Protein AF-Q9HRS0-F1 (afdb_monomer)

Organism: Halobacterium salinarum (strain ATCC 700922 / JCM 11081 / NRC-1) (NCBI:txid64091)

pLDDT: mean 72.28, std 24.95, range [32.25, 98.5]

InterPro domains:
  IPR000923 Blue (type 1) copper domain [PF00127] (98-182)
  IPR002387 Plastocyanin [PR00157] (97-116)
  IPR002387 Plastocyanin [PR00157] (162-181)
  IPR006311 Twin-arginine translocation pathway, signal sequence [PS51318] (1-82)
  IPR008972 Cupredoxin [G3DSA:2.60.40.420] (93-206)
  IPR008972 Cupredoxin [SSF49503] (93-209)
  IPR028871 Blue (type 1) copper protein, binding site [PS00196] (162-176)

Sequence (230 aa):
MGGSSVPPMISVLERRTCGRALSVAASRGRVANGQTKVFSSRDSLAARMNSETDVGVSRRSVLRGGVAAAAGAAATGTAAAAEGEGGDGGGEKVVKVGPNGSNVFKPAEMYVKPGTKVRFVWESGGHNVHATEVPGDADWGVSTDIAGPPKEYTHTFDGPTGEYNYVCTPHASLGMKGTIIVTDSPPENKGYQTIVPDSAKTMAVGAMGSMTSVLGLAYFFMKYGGDYGE

Solvent-accessible surface area (backbone atoms only — not comparable to full-atom values): 15317 Å² total; per-residue (Å²): 138,88,81,87,83,88,86,82,92,78,90,79,88,79,85,79,90,75,89,81,90,87,78,91,81,86,86,85,86,81,92,80,90,78,91,88,88,82,90,86,88,85,82,86,88,87,89,86,84,90,84,86,89,82,90,76,90,60,96,75,79,82,79,81,82,90,79,79,91,75,89,72,81,79,82,81,77,78,74,81,73,83,80,64,86,54,76,84,70,100,51,78,40,71,32,34,34,17,56,94,69,38,75,40,41,44,64,34,66,48,69,35,43,65,61,35,36,42,33,38,37,33,62,22,66,78,42,34,54,28,48,77,46,63,37,90,85,43,93,59,83,48,67,54,70,74,37,31,62,94,43,70,51,75,48,66,47,61,50,66,66,38,56,39,31,30,28,18,76,92,37,45,92,76,60,15,44,35,37,41,34,30,30,94,75,51,77,84,54,68,48,85,66,63,87,63,51,75,65,54,56,54,50,50,55,49,52,53,50,50,53,51,48,53,52,51,50,54,48,46,44,71,73,71,59,73,85,91,75,133

Foldseek 3Di:
DDDDDDDDDDDDDDDDDDDDDDDDDDDDDDDDDDDDDDDDDDYDDDDDDDDDDDDPDDDPVPPDDDDDDDPDDPPPPPPPDPDDPLDPDQAEAEWECCAPNDLAIVVQEEEDEAFHKYKYAFPAFQWWKAWDDDPDPFPDRDTDDGGHPPDMDMDTRNDDFAKTKIAGVVCVVVVHIGIYGHDNDTPNPPPPPVVQDPVNVVVVVVVVVVVVVVVVVVCCCVPPVPDDDD

Nearest PDB structures (foldseek):
  5ysg-assembly3_C  TM=6.966E-01  e=1.663E-09  Achromobacter cycloclastes
  5ysg-assembly4_D  TM=6.864E-01  e=2.734E-09  Achromobacter cycloclastes
  8k9p-assembly1_A  TM=6.826E-01  e=1.074E-08  Alcaligenes faecalis
  5ztd-assembly2_B  TM=6.630E-01  e=7.869E-09  Achromobacter cycloclastes
  3tu6-assembly1_A  TM=6.088E-01  e=7.854E-08  Sinorhizobium meliloti

Mean predicted aligned error: 20.69 Å

Radius of gyration: 36.96 Å; Cα contacts (8 Å, |Δi|>4): 265; chains: 1; bounding box: 87×103×79 Å

Structure (mmCIF, N/CA/C/O backbone):
data_AF-Q9HRS0-F1
#
_entry.id   AF-Q9HRS0-F1
#
loop_
_atom_site.group_PDB
_atom_site.id
_atom_site.type_symbol
_atom_site.label_atom_id
_atom_site.label_alt_id
_atom_site.label_comp_id
_atom_site.label_asym_id
_atom_site.label_entity_id
_atom_site.label_seq_id
_atom_site.pdbx_PDB_ins_code
_atom_site.Cartn_x
_atom_site.Cartn_y
_atom_site.Cartn_z
_atom_site.occupancy
_atom_site.B_iso_or_equiv
_atom_site.auth_seq_id
_atom_site.auth_comp_id
_atom_site.auth_asym_id
_atom_site.auth_atom_id
_atom_site.pdbx_PDB_model_num
ATOM 1 N N . MET A 1 1 ? -25.440 49.167 21.917 1.00 47.88 1 MET A N 1
ATOM 2 C CA . MET A 1 1 ? -25.291 49.565 23.333 1.00 47.88 1 MET A CA 1
ATOM 3 C C . MET A 1 1 ? -25.498 48.343 24.218 1.00 47.88 1 MET A C 1
ATOM 5 O O . MET A 1 1 ? -26.444 47.615 23.961 1.00 47.88 1 MET A O 1
ATOM 9 N N . GLY A 1 2 ? -24.630 48.155 25.221 1.00 48.16 2 GLY A N 1
ATOM 10 C CA . GLY A 1 2 ? -24.681 47.088 26.236 1.00 48.16 2 GLY A CA 1
ATOM 11 C C . GLY A 1 2 ? -23.655 45.976 25.971 1.00 48.16 2 GLY A C 1
ATOM 12 O O . GLY A 1 2 ? -23.880 45.162 25.093 1.00 48.16 2 GLY A O 1
ATOM 13 N N . GLY A 1 3 ? -22.486 45.874 26.605 1.00 42.38 3 GLY A N 1
ATOM 14 C CA . GLY A 1 3 ? -21.917 46.596 27.741 1.00 42.38 3 GLY A CA 1
ATOM 15 C C . GLY A 1 3 ? -21.691 45.655 28.930 1.00 42.38 3 GLY A C 1
ATOM 16 O O . GLY A 1 3 ? -22.631 45.442 29.681 1.00 42.38 3 GLY A O 1
ATOM 17 N N . SER A 1 4 ? -20.430 45.220 29.109 1.00 44.97 4 SER A N 1
ATOM 18 C CA . SER A 1 4 ? -19.807 44.683 30.344 1.00 44.97 4 SER A CA 1
ATOM 19 C C . SER A 1 4 ? -20.320 43.323 30.865 1.00 44.97 4 SER A C 1
ATOM 21 O O . SER A 1 4 ? -21.480 42.993 30.718 1.00 44.97 4 SER A O 1
ATOM 23 N N . SER A 1 5 ? -19.545 42.440 31.502 1.00 52.81 5 SER A N 1
ATOM 24 C CA . SER A 1 5 ? -18.329 42.587 32.307 1.00 52.81 5 SER A CA 1
ATOM 25 C C . SER A 1 5 ? -17.686 41.200 32.503 1.00 52.81 5 SER A C 1
ATOM 27 O O . SER A 1 5 ? -18.395 40.218 32.720 1.00 52.81 5 SER A O 1
ATOM 29 N N . VAL A 1 6 ? -16.355 41.137 32.469 1.00 57.94 6 VAL A N 1
ATOM 30 C CA . VAL A 1 6 ? -15.522 39.995 32.889 1.00 57.94 6 VAL A CA 1
ATOM 31 C C . VAL A 1 6 ? -15.144 40.167 34.369 1.00 57.94 6 VAL A C 1
ATOM 33 O O . VAL A 1 6 ? -14.809 41.285 34.761 1.00 57.94 6 VAL A O 1
ATOM 36 N N . PRO A 1 7 ? -15.096 39.089 35.174 1.00 68.62 7 PRO A N 1
ATOM 37 C CA . PRO A 1 7 ? -14.268 39.060 36.384 1.00 68.62 7 PRO A CA 1
ATOM 38 C C . PRO A 1 7 ? -13.193 37.938 36.385 1.00 68.62 7 PRO A C 1
ATOM 40 O O . PRO A 1 7 ? -13.200 37.079 35.504 1.00 68.62 7 PRO A O 1
ATOM 43 N N . PRO A 1 8 ? -12.214 37.989 37.319 1.00 59.53 8 PRO A N 1
ATO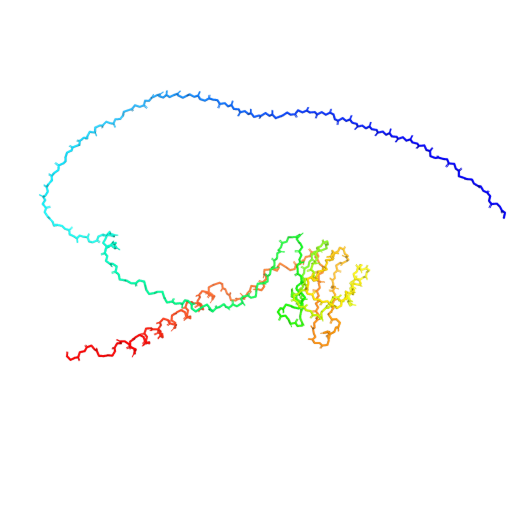M 44 C CA . PRO A 1 8 ? -10.800 37.760 37.011 1.00 59.53 8 PRO A CA 1
ATOM 45 C C . PRO A 1 8 ? -10.191 36.423 37.476 1.00 59.53 8 PRO A C 1
ATOM 47 O O . PRO A 1 8 ? -10.752 35.664 38.260 1.00 59.53 8 PRO A O 1
ATOM 50 N N . MET A 1 9 ? -8.959 36.233 36.996 1.00 48.88 9 MET A N 1
ATOM 51 C CA . MET A 1 9 ? -7.915 35.284 37.395 1.00 48.88 9 MET A CA 1
ATOM 52 C C . MET A 1 9 ? -7.741 35.137 38.917 1.00 48.88 9 MET A C 1
ATOM 54 O O . MET A 1 9 ? -7.512 36.129 39.610 1.00 48.88 9 MET A O 1
ATOM 58 N N . ILE A 1 10 ? -7.693 33.892 39.405 1.00 52.62 10 ILE A N 1
ATOM 59 C CA . ILE A 1 10 ? -7.054 33.525 40.677 1.00 52.62 10 ILE A CA 1
ATOM 60 C C . ILE A 1 10 ? -6.049 32.398 40.416 1.00 52.62 10 ILE A C 1
ATOM 62 O O . ILE A 1 10 ? -6.402 31.289 40.021 1.00 52.62 10 ILE A O 1
ATOM 66 N N . SER A 1 11 ? -4.780 32.730 40.650 1.00 47.62 11 SER A N 1
ATOM 67 C CA . SER A 1 11 ? -3.657 31.812 40.821 1.00 47.62 11 SER A CA 1
ATOM 68 C C . SER A 1 11 ? -3.891 30.859 41.988 1.00 47.62 11 SER A C 1
ATOM 70 O O . SER A 1 11 ? -4.077 31.318 43.111 1.00 47.62 11 SER A O 1
ATOM 72 N N . VAL A 1 12 ? -3.689 29.561 41.765 1.00 53.94 12 VAL A N 1
ATOM 73 C CA . VAL A 1 12 ? -3.097 28.677 42.778 1.00 53.94 12 VAL A CA 1
ATOM 74 C C . VAL A 1 12 ? -2.015 27.848 42.087 1.00 53.94 12 VAL A C 1
ATOM 76 O O . VAL A 1 12 ? -2.281 26.850 41.424 1.00 53.94 12 VAL A O 1
ATOM 79 N N . LEU A 1 13 ? -0.768 28.311 42.220 1.00 49.56 13 LEU A N 1
ATOM 80 C CA . LEU A 1 13 ? 0.395 27.438 42.140 1.00 49.56 13 LEU A CA 1
ATOM 81 C C . LEU A 1 13 ? 0.320 26.489 43.336 1.00 49.56 13 LEU A C 1
ATOM 83 O O . LEU A 1 13 ? 0.467 26.950 44.465 1.00 49.56 13 LEU A O 1
ATOM 87 N N . GLU A 1 14 ? 0.229 25.185 43.102 1.00 49.62 14 GLU A N 1
ATOM 88 C CA . GLU A 1 14 ? 0.646 24.217 44.112 1.00 49.62 14 GLU A CA 1
ATOM 89 C C . GLU A 1 14 ? 1.814 23.393 43.573 1.00 49.62 14 GLU A C 1
ATOM 91 O O . GLU A 1 14 ? 1.673 22.387 42.879 1.00 49.62 14 GLU A O 1
ATOM 96 N N . ARG A 1 15 ? 3.018 23.879 43.893 1.00 51.59 15 ARG A N 1
ATOM 97 C CA . ARG A 1 15 ? 4.237 23.076 43.874 1.00 51.59 15 ARG A CA 1
ATOM 98 C C . ARG A 1 15 ? 4.099 22.029 44.971 1.00 51.59 15 ARG A C 1
ATOM 100 O O . ARG A 1 15 ? 4.069 22.377 46.147 1.00 51.59 15 ARG A O 1
ATOM 107 N N . ARG A 1 16 ? 4.119 20.751 44.605 1.00 57.38 16 ARG A N 1
ATOM 108 C CA . ARG A 1 16 ? 4.515 19.678 45.523 1.00 57.38 16 ARG A CA 1
ATOM 109 C C . ARG A 1 16 ? 5.745 18.985 44.967 1.00 57.38 16 ARG A C 1
ATOM 111 O O . ARG A 1 16 ? 5.683 17.973 44.284 1.00 57.38 16 ARG A O 1
ATOM 118 N N . THR A 1 17 ? 6.886 19.586 45.279 1.00 53.81 17 THR A N 1
ATOM 119 C CA . THR A 1 17 ? 8.170 18.900 45.367 1.00 53.81 17 THR A CA 1
ATOM 120 C C . THR A 1 17 ? 8.136 17.943 46.557 1.00 53.81 17 THR A C 1
ATOM 122 O O . THR A 1 17 ? 8.049 18.376 47.703 1.00 53.81 17 THR A O 1
ATOM 125 N N . CYS A 1 18 ? 8.240 16.649 46.284 1.00 47.28 18 CYS A N 1
ATOM 126 C CA . CYS A 1 18 ? 8.669 15.618 47.224 1.00 47.28 18 CYS A CA 1
ATOM 127 C C . CYS A 1 18 ? 9.462 14.628 46.347 1.00 47.28 18 CYS A C 1
ATOM 129 O O . CYS A 1 18 ? 8.891 14.023 45.455 1.00 47.28 18 CYS A O 1
ATOM 131 N N . GLY A 1 19 ? 10.787 14.517 46.377 1.00 43.00 19 GLY A N 1
ATOM 132 C CA . GLY A 1 19 ? 11.691 14.700 47.496 1.00 43.00 19 GLY A CA 1
ATOM 133 C C . GLY A 1 19 ? 11.826 13.400 48.281 1.00 43.00 19 GLY A C 1
ATOM 134 O O . GLY A 1 19 ? 11.480 13.389 49.454 1.00 43.00 19 GLY A O 1
ATOM 135 N N . ARG A 1 20 ? 12.335 12.316 47.669 1.00 50.75 20 ARG A N 1
ATOM 136 C CA . ARG A 1 20 ? 13.071 11.296 48.431 1.00 50.75 20 ARG A CA 1
ATOM 137 C C . ARG A 1 20 ? 14.001 10.436 47.574 1.00 50.75 20 ARG A C 1
ATOM 139 O O . ARG A 1 20 ? 13.572 9.647 46.742 1.00 50.75 20 ARG A O 1
ATOM 146 N N . ALA A 1 21 ? 15.286 10.625 47.841 1.00 41.41 21 ALA A N 1
ATOM 147 C CA . ALA A 1 21 ? 16.394 9.748 47.504 1.00 41.41 21 ALA A CA 1
ATOM 148 C C . ALA A 1 21 ? 16.387 8.460 48.349 1.00 41.41 21 ALA A C 1
ATOM 150 O O . ALA A 1 21 ? 15.908 8.502 49.481 1.00 41.41 21 ALA A O 1
ATOM 151 N N . LEU A 1 22 ? 16.967 7.381 47.801 1.00 44.78 22 LEU A N 1
ATOM 152 C CA . LEU A 1 22 ? 17.689 6.244 48.426 1.00 44.78 22 LEU A CA 1
ATOM 153 C C . LEU A 1 22 ? 17.526 5.024 47.501 1.00 44.78 22 LEU A C 1
ATOM 155 O O . LEU A 1 22 ? 16.426 4.763 47.042 1.00 44.78 22 LEU A O 1
ATOM 159 N N . SER A 1 23 ? 18.492 4.158 47.231 1.00 40.41 23 SER A N 1
ATOM 160 C CA . SER A 1 23 ? 19.941 4.153 47.390 1.00 40.41 23 SER A CA 1
ATOM 161 C C . SER A 1 23 ? 20.439 2.972 46.557 1.00 40.41 23 SER A C 1
ATOM 163 O O . SER A 1 23 ? 19.834 1.902 46.549 1.00 40.41 23 SER A O 1
ATOM 165 N N . VAL A 1 24 ? 21.562 3.174 45.879 1.00 42.66 24 VAL A N 1
ATOM 166 C CA . VAL A 1 24 ? 22.375 2.129 45.258 1.00 42.66 24 VAL A CA 1
ATOM 167 C C . VAL A 1 24 ? 22.952 1.239 46.361 1.00 42.66 24 VAL A C 1
ATOM 169 O O . VAL A 1 24 ? 23.597 1.742 47.278 1.00 42.66 24 VAL A O 1
ATOM 172 N N . ALA A 1 25 ? 22.766 -0.077 46.260 1.00 43.75 25 ALA A N 1
ATOM 173 C CA . ALA A 1 25 ? 23.483 -1.057 47.072 1.00 43.75 25 ALA A CA 1
ATOM 174 C C . ALA A 1 25 ? 24.191 -2.054 46.149 1.00 43.75 25 ALA A C 1
ATOM 176 O O . ALA A 1 25 ? 23.657 -3.094 45.772 1.00 43.75 25 ALA A O 1
ATOM 177 N N . ALA A 1 26 ? 25.418 -1.701 45.771 1.00 43.28 26 ALA A N 1
ATOM 178 C CA . ALA A 1 26 ? 26.385 -2.626 45.207 1.00 43.28 26 ALA A CA 1
ATOM 179 C C . ALA A 1 26 ? 26.973 -3.468 46.350 1.00 43.28 26 ALA A C 1
ATOM 181 O O . ALA A 1 26 ? 27.714 -2.956 47.188 1.00 43.28 26 ALA A O 1
ATOM 182 N N . SER A 1 27 ? 26.654 -4.761 46.387 1.00 41.34 27 SER A N 1
ATOM 183 C CA . SER A 1 27 ? 27.303 -5.712 47.291 1.00 41.34 27 SER A CA 1
ATOM 184 C C . SER A 1 27 ? 28.547 -6.287 46.614 1.00 41.34 27 SER A C 1
ATOM 186 O O . SER A 1 27 ? 28.460 -7.090 45.687 1.00 41.34 27 SER A O 1
ATOM 188 N N . ARG A 1 28 ? 29.723 -5.842 47.068 1.00 48.97 28 ARG A N 1
ATOM 189 C CA . ARG A 1 28 ? 31.006 -6.524 46.864 1.00 48.97 28 ARG A CA 1
ATOM 190 C C . ARG A 1 28 ? 31.297 -7.354 48.115 1.00 48.97 28 ARG A C 1
ATOM 192 O O . ARG A 1 28 ? 31.502 -6.784 49.182 1.00 48.97 28 ARG A O 1
ATOM 199 N N . GLY A 1 29 ? 31.366 -8.675 47.964 1.00 36.53 29 GLY A N 1
ATOM 200 C CA . GLY A 1 29 ? 31.858 -9.619 48.971 1.00 36.53 29 GLY A CA 1
ATOM 201 C C . GLY A 1 29 ? 33.099 -10.349 48.452 1.00 36.53 29 GLY A C 1
ATOM 202 O O . GLY A 1 29 ? 33.142 -10.770 47.302 1.00 36.53 29 GLY A O 1
ATOM 203 N N . ARG A 1 30 ? 34.128 -10.424 49.292 1.00 38.22 30 ARG A N 1
ATOM 204 C CA . ARG A 1 30 ? 35.541 -10.709 49.005 1.00 38.22 30 ARG A CA 1
ATOM 205 C C . ARG A 1 30 ? 35.943 -12.096 49.556 1.00 38.22 30 ARG A C 1
ATOM 207 O O . ARG A 1 30 ? 35.618 -12.380 50.695 1.00 38.22 30 ARG A O 1
ATOM 214 N N . VAL A 1 31 ? 36.689 -12.863 48.743 1.00 37.44 31 VAL A N 1
ATOM 215 C CA . VAL A 1 31 ? 37.872 -13.740 49.008 1.00 37.44 31 VAL A CA 1
ATOM 216 C C . VAL A 1 31 ? 37.927 -14.652 50.256 1.00 37.44 31 VAL A C 1
ATOM 218 O O . VAL A 1 31 ? 37.900 -14.149 51.370 1.00 37.44 31 VAL A O 1
ATOM 221 N N . ALA A 1 32 ? 38.218 -15.952 50.030 1.00 38.91 32 ALA A N 1
ATOM 222 C CA . ALA A 1 32 ? 39.324 -16.782 50.595 1.00 38.91 32 ALA A CA 1
ATOM 223 C C . ALA A 1 32 ? 38.922 -18.283 50.639 1.00 38.91 32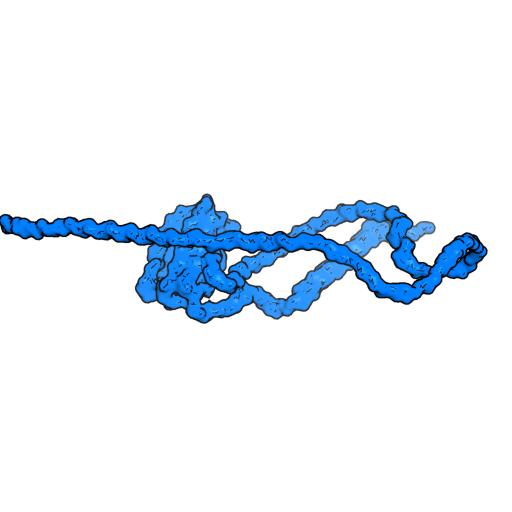 ALA A C 1
ATOM 225 O O . ALA A 1 32 ? 37.855 -18.603 51.141 1.00 38.91 32 ALA A O 1
ATOM 226 N N . ASN A 1 33 ? 39.634 -19.181 49.932 1.00 35.06 33 ASN A N 1
ATOM 227 C CA . ASN A 1 33 ? 40.666 -20.119 50.450 1.00 35.06 33 ASN A CA 1
ATOM 228 C C . ASN A 1 33 ? 40.078 -21.186 51.409 1.00 35.06 33 ASN A C 1
ATOM 230 O O . ASN A 1 33 ? 39.468 -20.817 52.396 1.00 35.06 33 ASN A O 1
ATOM 234 N N . GLY A 1 34 ? 40.194 -22.508 51.275 1.00 32.31 34 GLY A N 1
ATOM 235 C CA . GLY A 1 34 ? 41.033 -23.427 50.507 1.00 32.31 34 GLY A CA 1
ATOM 236 C C . GLY A 1 34 ? 41.237 -24.688 51.378 1.00 32.31 34 GLY A C 1
ATOM 237 O O . GLY A 1 34 ? 41.361 -24.547 52.590 1.00 32.31 34 GLY A O 1
ATOM 238 N N . GLN A 1 35 ? 41.316 -25.878 50.751 1.00 40.00 35 GLN A N 1
ATOM 239 C CA . GLN A 1 35 ? 41.826 -27.167 51.292 1.00 40.00 35 GLN A CA 1
ATOM 240 C C . GLN A 1 35 ? 40.930 -27.936 52.304 1.00 40.00 35 GLN A C 1
ATOM 242 O O . GLN A 1 35 ? 40.294 -27.334 53.147 1.00 40.00 35 GLN A O 1
ATOM 247 N N . THR A 1 36 ? 40.827 -29.277 52.369 1.00 37.91 36 THR A N 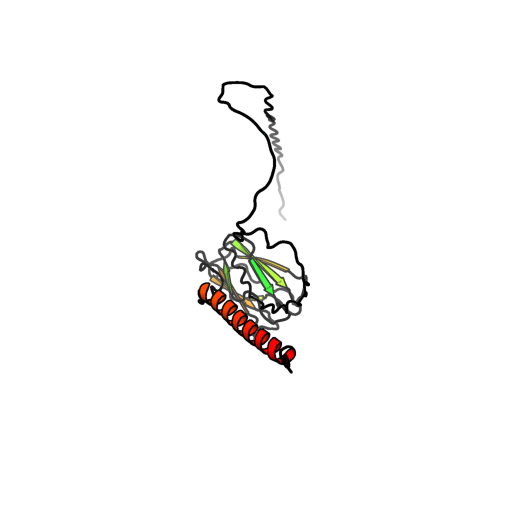1
ATOM 248 C CA . THR A 1 36 ? 41.453 -30.454 51.714 1.00 37.91 36 THR A CA 1
ATOM 249 C C . THR A 1 36 ? 40.700 -31.734 52.138 1.00 37.91 36 THR A C 1
ATOM 251 O O . THR A 1 36 ? 40.190 -31.784 53.254 1.00 37.91 36 THR A O 1
ATOM 254 N N . LYS A 1 37 ? 40.707 -32.781 51.292 1.00 37.09 37 LYS A N 1
ATOM 255 C CA . LYS A 1 37 ? 41.005 -34.213 51.585 1.00 37.09 37 LYS A CA 1
ATOM 256 C C . LYS A 1 37 ? 40.522 -35.091 50.409 1.00 37.09 37 LYS A C 1
ATOM 258 O O . LYS A 1 37 ? 39.460 -34.809 49.882 1.00 37.09 37 LYS A O 1
ATOM 263 N N . VAL A 1 38 ? 41.146 -36.186 49.962 1.00 35.38 38 VAL A N 1
ATOM 264 C CA . VAL A 1 38 ? 42.463 -36.837 50.143 1.00 35.38 38 VAL A CA 1
ATOM 265 C C . VAL A 1 38 ? 42.463 -38.054 49.175 1.00 35.38 38 VAL A C 1
ATOM 267 O O . VAL A 1 38 ? 41.455 -38.742 49.086 1.00 35.38 38 VAL A O 1
ATOM 270 N N . PHE A 1 39 ? 43.589 -38.270 48.477 1.00 35.78 39 PHE A N 1
ATOM 271 C CA . PHE A 1 39 ? 44.226 -39.527 48.009 1.00 35.78 39 PHE A CA 1
ATOM 272 C C . PHE A 1 39 ? 43.466 -40.631 47.243 1.00 35.78 39 PHE A C 1
ATOM 274 O O . PHE A 1 39 ? 42.583 -41.287 47.779 1.00 35.78 39 PHE A O 1
ATOM 281 N N . SER A 1 40 ? 44.029 -41.017 46.087 1.00 36.56 40 SER A N 1
ATOM 282 C CA . SER A 1 40 ? 44.891 -42.218 45.917 1.00 36.56 40 SER A CA 1
ATOM 283 C C . SER A 1 40 ? 45.333 -42.288 44.435 1.00 36.56 40 SER A C 1
ATOM 285 O O . SER A 1 40 ? 44.471 -42.356 43.571 1.00 36.56 40 SER A O 1
ATOM 287 N N . SER A 1 41 ? 46.568 -41.974 44.021 1.00 44.12 41 SER A N 1
ATOM 288 C CA . SER A 1 41 ? 47.897 -42.592 44.223 1.00 44.12 41 SER A CA 1
ATOM 289 C C . SER A 1 41 ? 48.295 -43.585 43.109 1.00 44.12 41 SER A C 1
ATOM 291 O O . SER A 1 41 ? 47.537 -44.504 42.806 1.00 44.12 41 SER A O 1
ATOM 293 N N . ARG A 1 42 ? 49.546 -43.396 42.634 1.00 54.25 42 ARG A N 1
ATOM 294 C CA . ARG A 1 42 ? 50.461 -44.247 41.826 1.00 54.25 42 ARG A CA 1
ATOM 295 C C . ARG A 1 42 ? 50.496 -43.975 40.313 1.00 54.25 42 ARG A C 1
ATOM 297 O O . ARG A 1 42 ? 49.543 -44.278 39.612 1.00 54.25 42 ARG A O 1
ATOM 304 N N . ASP A 1 43 ? 51.462 -43.195 39.808 1.00 40.72 43 ASP A N 1
ATOM 305 C CA . ASP A 1 43 ? 52.921 -43.437 39.581 1.00 40.72 43 ASP A CA 1
ATOM 306 C C . ASP A 1 43 ? 53.182 -43.937 38.139 1.00 40.72 43 ASP A C 1
ATOM 308 O O . ASP A 1 43 ? 52.690 -44.990 37.757 1.00 40.72 43 ASP A O 1
ATOM 312 N N . SER A 1 44 ? 53.729 -43.102 37.240 1.00 43.75 44 SER A N 1
ATOM 313 C CA . SER A 1 44 ? 55.173 -42.919 36.928 1.00 43.75 44 SER A CA 1
ATOM 314 C C . SER A 1 44 ? 55.689 -43.974 35.923 1.00 43.75 44 SER A C 1
ATOM 316 O O . SER A 1 44 ? 55.766 -45.142 36.260 1.00 43.75 44 SER A O 1
ATOM 318 N N . LEU A 1 45 ? 55.874 -43.673 34.628 1.00 40.12 45 LEU A N 1
ATOM 319 C CA . LEU A 1 45 ? 57.021 -43.010 33.959 1.00 40.12 45 LEU A CA 1
ATOM 320 C C . LEU A 1 45 ? 57.961 -44.031 33.254 1.00 40.12 45 LEU A C 1
ATOM 322 O O . LEU A 1 45 ? 58.267 -45.071 33.816 1.00 40.12 45 LEU A O 1
ATOM 326 N N . ALA A 1 46 ? 58.473 -43.632 32.076 1.00 33.75 46 ALA A N 1
ATOM 327 C CA . ALA A 1 46 ? 59.531 -44.225 31.223 1.00 33.75 46 ALA A CA 1
ATOM 328 C C . ALA A 1 46 ? 59.060 -45.293 30.200 1.00 33.75 46 ALA A C 1
ATOM 330 O O . ALA A 1 46 ? 58.542 -46.328 30.580 1.00 33.75 46 ALA A O 1
ATOM 331 N N . ALA A 1 47 ? 59.035 -45.083 28.876 1.00 34.56 47 ALA A N 1
ATOM 332 C CA . ALA A 1 47 ? 60.008 -44.618 27.870 1.00 34.56 47 ALA A CA 1
ATOM 333 C C . ALA A 1 47 ? 60.775 -45.760 27.151 1.00 34.56 47 ALA A C 1
ATOM 335 O O . ALA A 1 47 ? 61.539 -46.483 27.774 1.00 34.56 47 ALA A O 1
ATOM 336 N N . ARG A 1 48 ? 60.675 -45.727 25.804 1.00 38.25 48 ARG A N 1
ATOM 337 C CA . ARG A 1 48 ? 61.618 -46.177 24.743 1.00 38.25 48 ARG A CA 1
ATOM 338 C C . ARG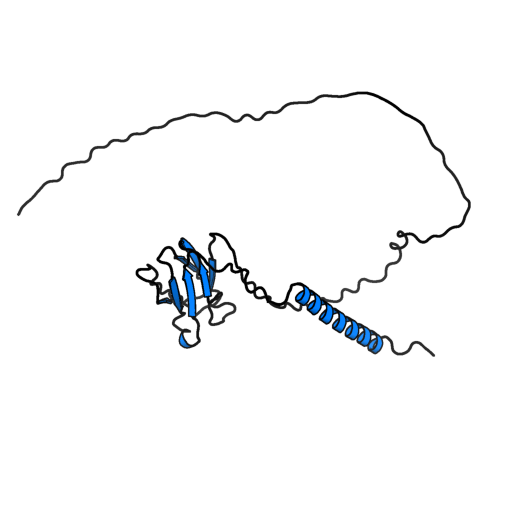 A 1 48 ? 61.428 -47.552 24.049 1.00 38.25 48 ARG A C 1
ATOM 340 O O . ARG A 1 48 ? 61.669 -48.596 24.627 1.00 38.25 48 ARG A O 1
ATOM 347 N N . MET A 1 49 ? 61.198 -47.428 22.729 1.00 32.25 49 MET A N 1
ATOM 348 C CA . MET A 1 49 ? 61.751 -48.162 21.564 1.00 32.25 49 MET A CA 1
ATOM 349 C C . MET A 1 49 ? 61.203 -49.535 21.089 1.00 32.25 49 MET A C 1
ATOM 351 O O . MET A 1 49 ? 61.443 -50.565 21.698 1.00 32.25 49 MET A O 1
ATOM 355 N N . ASN A 1 50 ? 60.626 -49.472 19.875 1.00 45.12 50 ASN A N 1
ATOM 356 C CA . ASN A 1 50 ? 60.682 -50.364 18.696 1.00 45.12 50 ASN A CA 1
ATOM 357 C C . ASN A 1 50 ? 60.269 -51.851 18.765 1.00 45.12 50 ASN A C 1
ATOM 359 O O . ASN A 1 50 ? 61.041 -52.691 19.211 1.00 45.12 50 ASN A O 1
ATOM 363 N N . SER A 1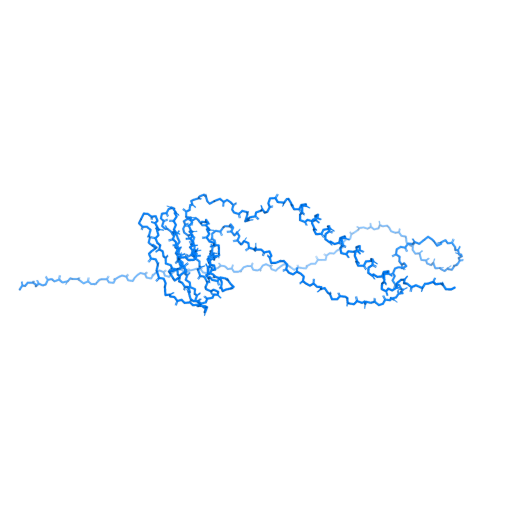 51 ? 59.161 -52.182 18.086 1.00 35.28 51 SER A N 1
ATOM 364 C CA . SER A 1 51 ? 59.078 -53.250 17.065 1.00 35.28 51 SER A CA 1
ATOM 365 C C . SER A 1 51 ? 57.769 -53.101 16.263 1.00 35.28 51 SER A C 1
ATOM 367 O O . SER A 1 51 ? 56.791 -52.559 16.770 1.00 35.28 51 SER A O 1
ATOM 369 N N . GLU A 1 52 ? 57.803 -53.467 14.986 1.00 49.84 52 GLU A N 1
ATOM 370 C CA . GLU A 1 52 ? 56.947 -52.998 13.893 1.00 49.84 52 GLU A CA 1
ATOM 371 C C . GLU A 1 52 ? 55.600 -53.738 13.706 1.00 49.84 52 GLU A C 1
ATOM 373 O O . GLU A 1 52 ? 55.381 -54.835 14.207 1.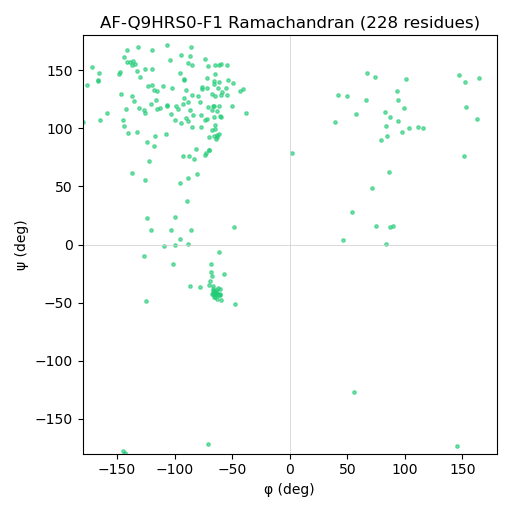00 49.84 52 GLU A O 1
ATOM 378 N N . THR A 1 53 ? 54.766 -53.135 12.842 1.00 48.38 53 THR A N 1
ATOM 379 C CA . THR A 1 53 ? 53.664 -53.700 12.025 1.00 48.38 53 THR A CA 1
ATOM 380 C C . THR A 1 53 ? 52.267 -53.883 12.641 1.00 48.38 53 THR A C 1
ATOM 382 O O . THR A 1 53 ? 51.933 -54.940 13.152 1.00 48.3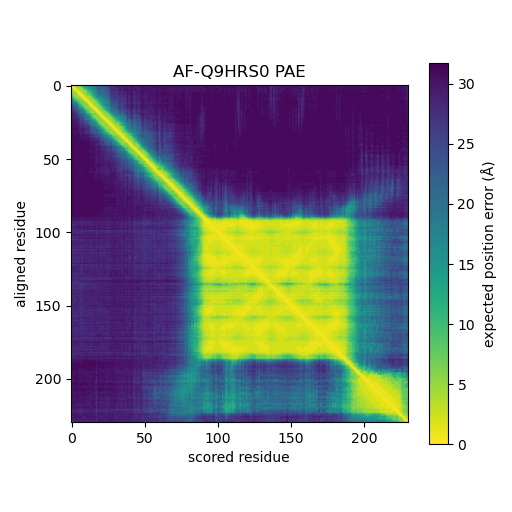8 53 THR A O 1
ATOM 385 N N . ASP A 1 54 ? 51.407 -52.868 12.461 1.00 42.56 54 ASP A N 1
ATOM 386 C CA . ASP A 1 54 ? 50.032 -53.029 11.937 1.00 42.56 54 ASP A CA 1
ATOM 387 C C . ASP A 1 54 ? 49.473 -51.650 11.514 1.00 42.56 54 ASP A C 1
ATOM 389 O O . ASP A 1 54 ? 49.207 -50.779 12.344 1.00 42.56 54 ASP A O 1
ATOM 393 N N . VAL A 1 55 ? 49.359 -51.395 10.205 1.00 49.28 55 VAL A N 1
ATOM 394 C CA . VAL A 1 55 ? 48.775 -50.157 9.650 1.00 49.28 55 VAL A CA 1
ATOM 395 C C . VAL A 1 55 ? 47.281 -50.352 9.391 1.00 49.28 55 VAL A C 1
ATOM 397 O O . VAL A 1 55 ? 46.827 -50.458 8.255 1.00 49.28 55 VAL A O 1
ATOM 400 N N . GLY A 1 56 ? 46.500 -50.330 10.470 1.00 38.66 56 GLY A N 1
ATOM 401 C CA . GLY A 1 56 ? 45.075 -50.013 10.422 1.00 38.66 56 GLY A CA 1
ATOM 402 C C . GLY A 1 56 ? 44.881 -48.517 10.150 1.00 38.66 56 GLY A C 1
ATOM 403 O O . GLY A 1 56 ? 45.154 -47.670 11.003 1.00 38.66 56 GLY A O 1
ATOM 404 N N . VAL A 1 57 ? 44.434 -48.163 8.943 1.00 49.41 57 VAL A N 1
ATOM 405 C CA . VAL A 1 57 ? 44.228 -46.767 8.521 1.00 49.41 57 VAL A CA 1
ATOM 406 C C . VAL A 1 57 ? 43.110 -46.121 9.348 1.00 49.41 57 VAL A C 1
ATOM 408 O O . VAL A 1 57 ? 41.923 -46.332 9.111 1.00 49.41 57 VAL A O 1
ATOM 411 N N . SER A 1 58 ? 43.501 -45.293 10.319 1.00 45.19 58 SER A N 1
ATOM 412 C CA . SER A 1 58 ? 42.617 -44.365 11.026 1.00 45.19 58 SER A CA 1
ATOM 413 C C . SER A 1 58 ? 42.812 -42.923 10.538 1.00 45.19 58 SER A C 1
ATOM 415 O O . SER A 1 58 ? 43.846 -42.551 9.984 1.00 45.19 58 SER A O 1
ATOM 417 N N . ARG A 1 59 ? 41.773 -42.120 10.792 1.00 51.62 59 ARG A N 1
ATOM 418 C CA . ARG A 1 59 ? 41.348 -40.776 10.336 1.00 51.62 59 ARG A CA 1
ATOM 419 C C . ARG A 1 59 ? 42.375 -39.622 10.355 1.00 51.62 59 ARG A C 1
ATOM 421 O O . ARG A 1 59 ? 41.988 -38.463 10.263 1.00 51.62 59 ARG A O 1
ATOM 428 N N . ARG A 1 60 ? 43.675 -39.889 10.477 1.00 51.38 60 ARG A N 1
ATOM 429 C CA . ARG A 1 60 ? 44.747 -38.881 10.558 1.00 51.38 60 ARG A CA 1
ATOM 430 C C . ARG A 1 60 ? 45.635 -38.806 9.305 1.00 51.38 60 ARG A C 1
ATOM 432 O O . ARG A 1 60 ? 46.483 -37.926 9.225 1.00 51.38 60 ARG A O 1
ATOM 439 N N . SER A 1 61 ? 45.394 -39.644 8.295 1.00 40.22 61 SER A N 1
ATOM 440 C CA . SER A 1 61 ? 46.081 -39.584 6.987 1.00 40.22 61 SER A CA 1
ATOM 441 C C . SER A 1 61 ? 45.436 -38.599 5.985 1.00 40.22 61 SER A C 1
ATOM 443 O O . SER A 1 61 ? 45.757 -38.598 4.807 1.00 40.22 61 SER A O 1
ATOM 445 N N . VAL A 1 62 ? 44.527 -37.724 6.437 1.00 53.59 62 VAL A N 1
ATOM 446 C CA . VAL A 1 62 ? 43.776 -36.786 5.567 1.00 53.59 62 VAL A CA 1
ATOM 447 C C . VAL A 1 62 ? 44.430 -35.390 5.479 1.00 53.59 62 VAL A C 1
ATOM 449 O O . VAL A 1 62 ? 43.883 -34.488 4.861 1.00 53.59 62 VAL A O 1
ATOM 452 N N . LEU A 1 63 ? 45.613 -35.164 6.070 1.00 53.88 63 LEU A N 1
ATOM 453 C CA . LEU A 1 63 ? 46.182 -33.805 6.193 1.00 53.88 63 LEU A CA 1
ATOM 454 C C . LEU A 1 63 ? 47.589 -33.574 5.617 1.00 53.88 63 LEU A C 1
ATOM 456 O O . LEU A 1 63 ? 48.235 -32.601 6.002 1.00 53.88 63 LEU A O 1
ATOM 460 N N . ARG A 1 64 ? 48.084 -34.378 4.666 1.00 51.50 64 ARG A N 1
ATOM 461 C CA . ARG A 1 64 ? 49.307 -34.016 3.916 1.00 51.50 64 ARG A CA 1
ATOM 462 C C . ARG A 1 64 ? 49.244 -34.461 2.456 1.00 51.50 64 ARG A C 1
ATOM 464 O O . ARG A 1 64 ? 49.496 -35.619 2.161 1.00 51.50 64 ARG A O 1
ATOM 471 N N . GLY A 1 65 ? 48.960 -33.520 1.558 1.00 38.03 65 GLY A N 1
ATOM 472 C CA . GLY A 1 65 ? 49.082 -33.714 0.111 1.00 38.03 65 GLY A CA 1
ATOM 473 C C . GLY A 1 65 ? 48.093 -32.850 -0.658 1.00 38.03 65 GLY A C 1
ATOM 474 O O . GLY A 1 65 ? 47.051 -33.335 -1.077 1.00 38.03 65 GLY A O 1
ATOM 475 N N . GLY A 1 66 ? 48.380 -31.552 -0.766 1.00 45.88 66 GLY A N 1
ATOM 476 C CA . GLY A 1 66 ? 47.527 -30.606 -1.478 1.00 45.88 66 GLY A CA 1
ATOM 477 C C . GLY A 1 66 ? 47.575 -30.784 -2.994 1.00 45.88 66 GLY A C 1
ATOM 478 O O . GLY A 1 66 ? 48.645 -31.007 -3.548 1.00 45.88 66 GLY A O 1
ATOM 479 N N . VAL A 1 67 ? 46.426 -30.583 -3.644 1.00 44.28 67 VAL A N 1
ATOM 480 C CA . VAL A 1 67 ? 46.319 -30.115 -5.031 1.00 44.28 67 VAL A CA 1
ATOM 481 C C . VAL A 1 67 ? 45.126 -29.157 -5.118 1.00 44.28 67 VAL A C 1
ATOM 483 O O . VAL A 1 67 ? 43.991 -29.525 -4.840 1.00 44.28 67 VAL A O 1
ATOM 486 N N . ALA A 1 68 ? 45.469 -27.913 -5.453 1.00 41.34 68 ALA A N 1
ATOM 487 C CA . ALA A 1 68 ? 44.703 -26.860 -6.115 1.00 41.34 68 ALA A CA 1
ATOM 488 C C . ALA A 1 68 ? 43.215 -26.663 -5.762 1.00 41.34 68 ALA A C 1
ATOM 490 O O . ALA A 1 68 ? 42.315 -27.311 -6.289 1.00 41.34 68 ALA A O 1
ATOM 491 N N . ALA A 1 69 ? 42.969 -25.595 -5.000 1.00 47.88 69 ALA A N 1
ATOM 492 C CA . ALA A 1 69 ? 41.736 -24.831 -5.091 1.00 47.88 69 ALA A CA 1
ATOM 493 C C . ALA A 1 69 ? 41.583 -24.265 -6.515 1.00 47.88 69 ALA A C 1
ATOM 495 O O . ALA A 1 69 ? 42.308 -23.350 -6.904 1.00 47.88 69 ALA A O 1
ATOM 496 N N . ALA A 1 70 ? 40.625 -24.785 -7.280 1.00 38.47 70 ALA A N 1
ATOM 497 C CA . ALA A 1 70 ? 40.050 -24.067 -8.407 1.00 38.47 70 ALA A CA 1
ATOM 498 C C . ALA A 1 70 ? 38.785 -23.364 -7.906 1.00 38.47 70 ALA A C 1
ATOM 500 O O . ALA A 1 70 ? 37.758 -23.994 -7.655 1.00 38.47 70 ALA A O 1
ATOM 501 N N . ALA A 1 71 ? 38.888 -22.050 -7.719 1.00 47.16 71 ALA A N 1
ATOM 502 C CA . ALA A 1 71 ? 37.745 -21.172 -7.541 1.00 47.16 71 ALA A CA 1
ATOM 503 C C . ALA A 1 71 ? 36.903 -21.200 -8.829 1.00 47.16 71 ALA A C 1
ATOM 505 O O . ALA A 1 71 ? 37.195 -20.498 -9.793 1.00 47.16 71 ALA A O 1
ATOM 506 N N . GLY A 1 72 ? 35.883 -22.056 -8.863 1.00 35.16 72 GLY A N 1
ATOM 507 C CA . GLY A 1 72 ? 34.829 -22.012 -9.870 1.00 35.16 72 GLY A CA 1
ATOM 508 C C . GLY A 1 72 ? 33.785 -20.996 -9.433 1.00 35.16 72 GLY A C 1
ATOM 509 O O . GLY A 1 72 ? 33.120 -21.200 -8.420 1.00 35.16 72 GLY A O 1
ATOM 510 N N . ALA A 1 73 ? 33.686 -19.886 -10.162 1.00 39.94 73 ALA A N 1
ATOM 511 C CA . ALA A 1 73 ? 32.730 -18.818 -9.912 1.00 39.94 73 ALA A CA 1
ATOM 512 C C . ALA A 1 73 ? 31.306 -19.377 -9.765 1.00 39.94 73 ALA A C 1
ATOM 514 O O . ALA A 1 73 ? 30.758 -19.983 -10.686 1.00 39.94 73 ALA A O 1
ATOM 515 N N . ALA A 1 74 ? 30.716 -19.161 -8.591 1.00 37.03 74 ALA A N 1
ATOM 516 C CA . ALA A 1 74 ? 29.308 -19.401 -8.346 1.00 37.03 74 ALA A CA 1
ATOM 517 C C . ALA A 1 74 ? 28.492 -18.503 -9.287 1.00 37.03 74 ALA A C 1
ATOM 519 O O . ALA A 1 74 ? 28.479 -17.283 -9.130 1.00 37.03 74 ALA A O 1
ATOM 520 N N . ALA A 1 75 ? 27.816 -19.096 -10.270 1.00 40.50 75 ALA A N 1
ATOM 521 C CA . ALA A 1 75 ? 26.753 -18.413 -10.987 1.00 40.50 75 ALA A CA 1
ATOM 522 C C . ALA A 1 75 ? 25.597 -18.208 -9.998 1.00 40.50 75 ALA A C 1
ATOM 524 O O . ALA A 1 75 ? 24.832 -19.124 -9.696 1.00 40.50 75 ALA A O 1
ATOM 525 N N . THR A 1 76 ? 25.520 -17.007 -9.434 1.00 41.41 76 THR A N 1
ATOM 526 C CA . THR A 1 76 ? 24.415 -16.538 -8.603 1.00 41.41 76 THR A CA 1
ATOM 527 C C . THR A 1 76 ? 23.139 -16.496 -9.439 1.00 41.41 76 THR A C 1
ATOM 529 O O . THR A 1 76 ? 22.854 -15.507 -10.109 1.00 41.41 76 THR A O 1
ATOM 532 N N . GLY A 1 77 ? 22.365 -17.578 -9.409 1.00 37.47 77 GLY A N 1
ATOM 533 C CA . GLY A 1 77 ? 20.954 -17.559 -9.771 1.00 37.47 77 GLY A CA 1
ATOM 534 C C . GLY A 1 77 ? 20.150 -17.061 -8.577 1.00 37.47 77 GLY A C 1
ATOM 535 O O . GLY A 1 77 ? 19.646 -17.860 -7.794 1.00 37.47 77 GLY A O 1
ATOM 536 N N . THR A 1 78 ? 20.063 -15.745 -8.392 1.00 35.66 78 THR A N 1
ATOM 537 C CA . THR A 1 78 ? 19.140 -15.142 -7.426 1.00 35.66 78 THR A CA 1
ATOM 538 C C . THR A 1 78 ? 17.717 -15.330 -7.949 1.00 35.66 78 THR A C 1
ATOM 540 O O . THR A 1 78 ? 17.203 -14.523 -8.719 1.00 35.66 78 THR A O 1
ATOM 543 N N . ALA A 1 79 ? 17.063 -16.417 -7.543 1.00 37.66 79 ALA A N 1
ATOM 544 C CA . ALA A 1 79 ? 15.611 -16.475 -7.575 1.00 37.66 79 ALA A CA 1
ATOM 545 C C . ALA A 1 79 ? 15.112 -15.443 -6.559 1.00 37.66 79 ALA A C 1
ATOM 547 O O . ALA A 1 79 ? 15.311 -15.607 -5.356 1.00 37.66 79 ALA A O 1
ATOM 548 N N . ALA A 1 80 ? 14.529 -14.348 -7.045 1.00 37.38 80 ALA A N 1
ATOM 549 C CA . ALA A 1 80 ? 13.859 -13.370 -6.205 1.00 37.38 80 ALA A CA 1
ATOM 550 C C . ALA A 1 80 ? 12.654 -14.051 -5.540 1.00 37.38 80 ALA A C 1
ATOM 552 O O . ALA A 1 80 ? 11.560 -14.106 -6.103 1.00 37.38 80 ALA A O 1
ATOM 553 N N . ALA A 1 81 ? 12.869 -14.618 -4.354 1.00 38.28 81 ALA A N 1
ATOM 554 C CA . ALA A 1 81 ? 11.790 -15.001 -3.469 1.00 38.28 81 ALA A CA 1
ATOM 555 C C . ALA A 1 81 ? 11.035 -13.718 -3.112 1.00 38.28 81 ALA A C 1
ATOM 557 O O . ALA A 1 81 ? 11.608 -12.756 -2.600 1.00 38.28 81 ALA A O 1
ATOM 558 N N . ALA A 1 82 ? 9.751 -13.671 -3.459 1.00 39.97 82 ALA A N 1
ATOM 559 C CA . ALA A 1 82 ? 8.874 -12.615 -3.002 1.00 39.97 82 ALA A CA 1
ATOM 560 C C . ALA A 1 82 ? 8.742 -12.746 -1.482 1.00 39.97 82 ALA A C 1
ATOM 562 O O . ALA A 1 82 ? 7.986 -13.579 -0.988 1.00 39.97 82 ALA A O 1
ATOM 563 N N . GLU A 1 83 ? 9.497 -11.940 -0.745 1.00 37.75 83 GLU A N 1
ATOM 564 C CA . GLU A 1 83 ? 9.352 -11.858 0.701 1.00 37.75 83 GLU A CA 1
ATOM 565 C C . GLU A 1 83 ? 8.057 -11.095 0.996 1.00 37.75 83 GLU A C 1
ATOM 567 O O . GLU A 1 83 ? 7.924 -9.900 0.722 1.00 37.75 83 GLU A O 1
ATOM 572 N N . GLY A 1 84 ? 7.045 -11.831 1.452 1.00 39.69 84 GLY A N 1
ATOM 573 C CA . GLY A 1 84 ? 5.888 -11.262 2.122 1.00 39.69 84 GLY A CA 1
ATOM 574 C C . GLY A 1 84 ? 6.238 -11.108 3.593 1.00 39.69 84 GLY A C 1
ATOM 575 O O . GLY A 1 84 ? 6.208 -12.089 4.332 1.00 39.69 84 GLY A O 1
ATOM 576 N N . GLU A 1 85 ? 6.578 -9.894 4.021 1.00 43.75 85 GLU A N 1
ATOM 577 C CA . GLU A 1 85 ? 6.772 -9.567 5.437 1.00 43.75 85 GLU A CA 1
ATOM 578 C C . GLU A 1 85 ? 5.415 -9.574 6.167 1.00 43.75 85 GLU A C 1
ATOM 580 O O . GLU A 1 85 ? 4.759 -8.554 6.379 1.00 43.75 85 GLU A O 1
ATOM 585 N N . GLY A 1 86 ? 4.963 -10.770 6.542 1.00 43.03 86 GLY A N 1
ATOM 586 C CA . GLY A 1 86 ? 3.816 -10.994 7.418 1.00 43.03 86 GLY A CA 1
ATOM 587 C C . GLY A 1 86 ? 4.215 -10.872 8.887 1.00 43.03 86 GLY A C 1
ATOM 588 O O . GLY A 1 86 ? 4.330 -11.877 9.576 1.00 43.03 86 GLY A O 1
ATOM 589 N N . GLY A 1 87 ? 4.460 -9.652 9.371 1.00 42.00 87 GLY A N 1
ATOM 590 C CA . GLY A 1 87 ? 4.737 -9.417 10.795 1.00 42.00 87 GLY A CA 1
ATOM 591 C C . GLY A 1 87 ? 3.465 -9.464 11.646 1.00 42.00 87 GLY A C 1
ATOM 592 O O . GLY A 1 87 ? 2.708 -8.498 11.660 1.00 42.00 87 GLY A O 1
ATOM 593 N N . ASP A 1 88 ? 3.196 -10.561 12.343 1.00 58.47 88 ASP A N 1
ATOM 594 C CA . ASP A 1 88 ? 2.188 -10.593 13.407 1.00 58.47 88 ASP A CA 1
ATOM 595 C C . ASP A 1 88 ? 2.654 -9.734 14.598 1.00 58.47 88 ASP A C 1
ATOM 597 O O . ASP A 1 88 ? 3.786 -9.862 15.061 1.00 58.47 88 ASP A O 1
ATOM 601 N N . GLY A 1 89 ? 1.787 -8.834 15.068 1.00 43.91 89 GLY A N 1
ATOM 602 C CA . GLY A 1 89 ? 2.000 -8.058 16.291 1.00 43.91 89 GLY A CA 1
ATOM 603 C C . GLY A 1 89 ? 2.238 -6.565 16.075 1.00 43.91 89 GLY A C 1
ATOM 604 O O . GLY A 1 89 ? 3.347 -6.171 15.750 1.00 43.91 89 GLY A O 1
ATOM 605 N N . GLY A 1 90 ? 1.191 -5.755 16.304 1.00 53.97 90 GLY A N 1
ATOM 606 C CA . GLY A 1 90 ? 1.191 -4.354 16.788 1.00 53.97 90 GLY A CA 1
ATOM 607 C C . GLY A 1 90 ? 2.147 -3.308 16.192 1.00 53.97 90 GLY A C 1
ATOM 608 O O . GLY A 1 90 ? 2.205 -2.192 16.704 1.00 53.97 90 GLY A O 1
ATOM 609 N N . GLY A 1 91 ? 2.922 -3.653 15.171 1.00 69.81 91 GLY A N 1
ATOM 610 C CA . GLY A 1 91 ? 3.963 -2.838 14.573 1.00 69.81 91 GLY A CA 1
ATOM 611 C C . GLY A 1 91 ? 3.461 -2.063 13.368 1.00 69.81 91 GLY A C 1
ATOM 612 O O . GLY A 1 91 ? 2.414 -2.364 12.792 1.00 69.81 91 GLY A O 1
ATOM 613 N N . GLU A 1 92 ? 4.239 -1.054 12.987 1.00 88.62 92 GLU A N 1
ATOM 614 C CA . GLU A 1 92 ? 4.021 -0.326 11.745 1.00 88.62 92 GLU A CA 1
ATOM 615 C C . GLU A 1 92 ? 4.104 -1.288 10.552 1.00 88.62 92 GLU A C 1
ATOM 617 O O . GLU A 1 92 ? 5.057 -2.056 10.406 1.00 88.62 92 GLU A O 1
ATOM 622 N N . LYS A 1 93 ? 3.082 -1.252 9.704 1.00 94.19 93 LYS A N 1
ATOM 623 C CA . LYS A 1 93 ? 3.018 -1.985 8.446 1.00 94.19 93 LYS A CA 1
ATOM 624 C C . LYS A 1 93 ? 3.471 -1.095 7.309 1.00 94.19 93 LYS A C 1
ATOM 626 O O . LYS A 1 93 ? 3.206 0.100 7.327 1.00 94.19 93 LYS A O 1
ATOM 631 N N . VAL A 1 94 ? 4.099 -1.680 6.298 1.00 96.75 94 VAL A N 1
ATOM 632 C CA . VAL A 1 94 ? 4.604 -0.925 5.152 1.00 96.75 94 VAL A CA 1
ATOM 633 C C . VAL A 1 94 ? 3.874 -1.338 3.881 1.00 96.75 94 VAL A C 1
ATOM 635 O O . VAL A 1 94 ? 3.754 -2.525 3.584 1.00 96.75 94 VAL A O 1
ATOM 638 N N . VAL A 1 95 ? 3.426 -0.343 3.119 1.00 98.00 95 VAL A N 1
ATOM 639 C CA . VAL A 1 95 ? 2.952 -0.483 1.742 1.00 98.00 95 VAL A CA 1
ATOM 640 C C . VAL A 1 95 ? 3.942 0.234 0.833 1.00 98.00 95 VAL A C 1
ATOM 642 O O . VAL A 1 95 ? 4.138 1.445 0.918 1.00 98.00 95 VAL A O 1
ATOM 645 N N . LYS A 1 96 ? 4.577 -0.513 -0.063 1.00 98.31 96 LYS A N 1
ATOM 646 C CA . LYS A 1 96 ? 5.454 0.030 -1.098 1.00 98.31 96 LYS A CA 1
ATOM 647 C C . LYS A 1 96 ? 4.603 0.571 -2.239 1.00 98.31 96 LYS A C 1
ATOM 649 O O . LYS A 1 96 ? 3.750 -0.140 -2.774 1.00 98.31 96 LYS A O 1
ATOM 654 N N . VAL A 1 97 ? 4.854 1.815 -2.620 1.00 98.38 97 VAL A N 1
ATOM 655 C CA . VAL A 1 97 ? 4.188 2.517 -3.715 1.00 98.38 97 VAL A CA 1
ATOM 656 C C . VAL A 1 97 ? 5.133 2.530 -4.910 1.00 98.38 97 VAL A C 1
ATOM 658 O O . VAL A 1 97 ? 6.189 3.162 -4.872 1.00 98.38 97 VAL A O 1
ATOM 661 N N . GLY A 1 98 ? 4.760 1.815 -5.966 1.00 97.50 98 GLY A N 1
ATOM 662 C CA . GLY A 1 98 ? 5.557 1.730 -7.184 1.00 97.50 98 GLY A CA 1
ATOM 663 C C . GLY A 1 98 ? 6.857 0.915 -7.070 1.00 97.50 98 GLY A C 1
ATOM 664 O O . GLY A 1 98 ? 7.925 1.378 -7.473 1.00 97.50 98 GLY A O 1
ATOM 665 N N . PRO A 1 99 ? 6.840 -0.309 -6.509 1.00 97.69 99 PRO A N 1
ATOM 666 C CA . PRO A 1 99 ? 8.067 -1.081 -6.348 1.00 97.69 99 PRO A CA 1
ATOM 667 C C . PRO A 1 99 ? 8.702 -1.406 -7.704 1.00 97.69 99 PRO A C 1
ATOM 669 O O . PRO A 1 99 ? 8.016 -1.832 -8.634 1.00 97.69 99 PRO A O 1
ATOM 672 N N . ASN A 1 100 ? 10.019 -1.230 -7.831 1.00 95.50 100 ASN A N 1
ATOM 673 C CA . ASN A 1 100 ? 10.763 -1.447 -9.084 1.00 95.50 100 ASN A CA 1
ATOM 674 C C . ASN A 1 100 ? 10.208 -0.667 -10.300 1.00 95.50 100 ASN A C 1
ATOM 676 O O . ASN A 1 100 ? 10.333 -1.131 -11.433 1.00 95.50 100 ASN A O 1
ATOM 680 N N . GLY A 1 101 ? 9.557 0.485 -10.086 1.00 94.88 101 GLY A N 1
ATOM 681 C CA . GLY A 1 101 ? 8.963 1.279 -11.170 1.00 94.88 101 GLY A CA 1
ATOM 682 C C . GLY A 1 101 ? 7.671 0.700 -11.755 1.00 94.88 101 GLY A C 1
ATOM 683 O O . GLY A 1 101 ? 7.276 1.080 -12.855 1.00 94.88 101 GLY A O 1
ATOM 684 N N . SER A 1 102 ? 7.029 -0.242 -11.062 1.00 96.50 102 SER A N 1
ATOM 685 C CA . SER A 1 102 ? 5.769 -0.851 -11.501 1.00 96.50 102 SER A CA 1
ATOM 686 C C . SER A 1 102 ? 4.541 -0.075 -11.017 1.00 96.50 102 SER A C 1
ATOM 688 O O . SER A 1 102 ? 4.586 0.610 -10.006 1.00 96.50 102 SER A O 1
ATOM 690 N N . ASN A 1 103 ? 3.402 -0.207 -11.700 1.00 97.56 103 ASN A N 1
ATOM 691 C CA . ASN A 1 103 ? 2.155 0.475 -11.329 1.00 97.56 103 ASN A CA 1
ATOM 692 C C . ASN A 1 103 ? 1.322 -0.350 -10.335 1.00 97.56 103 ASN A C 1
ATOM 694 O O . ASN A 1 103 ? 0.179 -0.702 -10.619 1.00 97.56 103 ASN A O 1
ATOM 698 N N . VAL A 1 104 ? 1.901 -0.700 -9.182 1.00 97.88 104 VAL A N 1
ATOM 699 C CA . VAL A 1 104 ? 1.220 -1.485 -8.137 1.00 97.88 104 VAL A CA 1
ATOM 700 C C . VAL A 1 104 ? 1.528 -0.966 -6.734 1.00 97.88 104 VAL A C 1
ATOM 702 O O . VAL A 1 104 ? 2.562 -0.340 -6.489 1.00 97.88 104 VAL A O 1
ATOM 705 N N . PHE A 1 105 ? 0.631 -1.271 -5.799 1.00 98.31 105 PHE A N 1
ATOM 706 C CA . PHE A 1 105 ? 0.922 -1.236 -4.369 1.00 98.31 105 PHE A CA 1
ATOM 707 C C . PHE A 1 105 ? 1.389 -2.622 -3.919 1.00 98.31 105 PHE A C 1
ATOM 709 O O . PHE A 1 105 ? 0.879 -3.636 -4.403 1.00 98.31 105 PHE A O 1
ATOM 716 N N . LYS A 1 106 ? 2.371 -2.688 -3.015 1.00 96.56 106 LYS A N 1
ATOM 717 C CA . LYS A 1 106 ? 2.845 -3.958 -2.451 1.00 96.56 106 LYS A CA 1
ATOM 718 C C . LYS A 1 106 ? 2.930 -3.895 -0.919 1.00 96.56 106 LYS A C 1
ATOM 720 O O . LYS A 1 106 ? 3.759 -3.142 -0.414 1.00 96.56 106 LYS A O 1
ATOM 725 N N . PRO A 1 107 ? 2.164 -4.722 -0.189 1.00 96.38 107 PRO A N 1
ATOM 726 C CA . PRO A 1 107 ? 1.105 -5.598 -0.702 1.00 96.38 107 PRO A CA 1
ATOM 727 C C . PRO A 1 107 ? -0.070 -4.793 -1.293 1.00 96.38 107 PRO A C 1
ATOM 729 O O . PRO A 1 107 ? -0.275 -3.642 -0.919 1.00 96.38 107 PRO A O 1
ATOM 732 N N . ALA A 1 108 ? -0.813 -5.390 -2.231 1.00 94.56 108 ALA A N 1
ATOM 733 C CA . ALA A 1 108 ? -2.026 -4.775 -2.783 1.00 94.56 108 ALA A CA 1
ATOM 734 C C . ALA A 1 108 ? -3.209 -4.912 -1.813 1.00 94.56 108 ALA A C 1
ATOM 736 O O . ALA A 1 108 ? -3.997 -3.988 -1.666 1.00 94.56 108 ALA A O 1
ATOM 737 N N . GLU A 1 109 ? -3.293 -6.038 -1.108 1.00 95.69 109 GLU A N 1
ATOM 738 C CA . GLU A 1 109 ? -4.279 -6.287 -0.062 1.00 95.69 109 GLU A CA 1
ATOM 739 C C . GLU A 1 109 ? -3.559 -6.636 1.238 1.00 95.69 109 GLU A C 1
ATOM 741 O O . GLU A 1 109 ? -2.588 -7.400 1.235 1.00 95.69 109 GLU A O 1
ATOM 746 N N . MET A 1 110 ? -4.012 -6.074 2.356 1.00 94.12 110 MET A N 1
ATOM 747 C CA . MET A 1 110 ? -3.473 -6.417 3.666 1.00 94.12 110 MET A CA 1
ATOM 748 C C . MET A 1 110 ? -4.525 -6.337 4.764 1.00 94.12 110 MET A C 1
ATOM 750 O O . MET A 1 110 ? -5.404 -5.482 4.741 1.00 94.12 110 MET A O 1
ATOM 754 N N . TYR A 1 111 ? -4.365 -7.192 5.771 1.00 93.88 111 TYR A N 1
ATOM 755 C CA . TYR A 1 111 ? -5.205 -7.202 6.960 1.00 93.88 111 TYR A CA 1
ATOM 756 C C . TYR A 1 111 ? -4.487 -6.536 8.127 1.00 93.88 111 TYR A C 1
ATOM 758 O O . TYR A 1 111 ? -3.313 -6.816 8.397 1.00 93.88 111 TYR A O 1
ATOM 766 N N . VAL A 1 112 ? -5.203 -5.677 8.842 1.00 93.75 112 VAL A N 1
ATOM 767 C CA . VAL A 1 112 ? -4.704 -4.983 10.028 1.00 93.75 112 VAL A CA 1
ATOM 768 C C . VAL A 1 112 ? -5.761 -4.979 11.126 1.00 93.75 112 VAL A C 1
ATOM 770 O O . VAL A 1 112 ? -6.956 -5.062 10.854 1.00 93.75 112 VAL A O 1
ATOM 773 N N . LYS A 1 113 ? -5.321 -4.875 12.380 1.00 94.06 113 LYS A N 1
ATOM 774 C CA . LYS A 1 113 ? -6.228 -4.622 13.506 1.00 94.06 113 LYS A CA 1
ATOM 775 C C . LYS A 1 113 ? -6.480 -3.117 13.643 1.00 94.06 113 LYS A C 1
ATOM 777 O O . LYS A 1 113 ? -5.586 -2.344 13.271 1.00 94.06 113 LYS A O 1
ATOM 782 N N . PRO A 1 114 ? -7.616 -2.690 14.215 1.00 94.44 114 PRO A N 1
ATOM 783 C CA . PRO A 1 114 ? -7.813 -1.293 14.592 1.00 94.44 114 PRO A CA 1
ATOM 784 C C . PRO A 1 114 ? -6.626 -0.745 15.406 1.00 94.44 114 PRO A C 1
ATOM 786 O O . PRO A 1 114 ? -6.053 -1.442 16.246 1.00 94.44 114 PRO A O 1
ATOM 789 N N . GLY A 1 115 ? -6.222 0.492 15.123 1.00 93.50 115 GLY A N 1
ATOM 790 C CA . GLY A 1 115 ? -5.062 1.168 15.711 1.00 93.50 115 GLY A CA 1
ATOM 791 C C . GLY A 1 115 ? -3.714 0.855 15.046 1.00 93.50 115 GLY A C 1
ATOM 792 O O . GLY A 1 115 ? -2.684 1.377 15.478 1.00 93.50 115 GLY A O 1
ATOM 793 N N . THR A 1 116 ? -3.676 0.025 13.997 1.00 94.62 116 THR A N 1
ATOM 794 C CA . THR A 1 116 ? -2.426 -0.279 13.277 1.00 94.62 116 THR A CA 1
ATOM 795 C C . THR A 1 116 ? -1.966 0.920 12.449 1.00 94.62 116 THR A C 1
ATOM 797 O O . THR A 1 116 ? -2.750 1.523 11.716 1.00 94.62 116 THR A O 1
ATOM 800 N N . LYS A 1 117 ? -0.669 1.239 12.511 1.00 96.38 117 LYS A N 1
ATOM 801 C CA . LYS A 1 117 ? -0.047 2.237 11.630 1.00 96.38 117 LYS A CA 1
ATOM 802 C C . LYS A 1 117 ? 0.352 1.596 10.311 1.00 96.38 117 LYS A C 1
ATOM 804 O O . LYS A 1 117 ? 1.063 0.594 10.321 1.00 96.38 117 LYS A O 1
ATOM 809 N N . VAL A 1 118 ? -0.051 2.189 9.195 1.00 97.25 118 VAL A N 1
ATOM 810 C CA . VAL A 1 118 ? 0.404 1.801 7.857 1.00 97.25 118 VAL A CA 1
ATOM 811 C C . VAL A 1 118 ? 1.167 2.966 7.245 1.00 97.25 118 VAL A C 1
ATOM 813 O O . VAL A 1 118 ? 0.654 4.082 7.147 1.00 97.25 118 VAL A O 1
ATOM 816 N N . ARG A 1 119 ? 2.403 2.695 6.836 1.00 98.00 119 ARG A N 1
ATOM 817 C CA . ARG A 1 119 ? 3.305 3.626 6.173 1.00 98.00 119 ARG A CA 1
ATOM 818 C C . ARG A 1 119 ? 3.417 3.279 4.696 1.00 98.00 119 ARG A C 1
ATOM 820 O O . ARG A 1 119 ? 3.846 2.193 4.322 1.00 98.00 119 ARG A O 1
ATOM 827 N N . PHE A 1 120 ? 3.042 4.227 3.859 1.00 98.31 120 PHE A N 1
ATOM 828 C CA . PHE A 1 120 ? 3.198 4.199 2.419 1.00 98.31 120 PHE A CA 1
ATOM 829 C C . PHE A 1 120 ? 4.565 4.782 2.061 1.00 98.31 120 PHE A C 1
ATOM 831 O O . PHE A 1 120 ? 4.864 5.920 2.425 1.00 98.31 120 PHE A O 1
ATOM 838 N N . VAL A 1 121 ? 5.392 4.009 1.362 1.00 98.25 121 VAL A N 1
ATOM 839 C CA . VAL A 1 121 ? 6.763 4.385 0.984 1.00 98.25 121 VAL A CA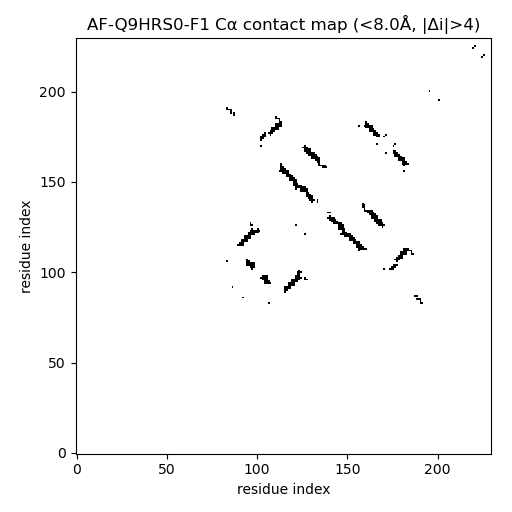 1
ATOM 840 C C . VAL A 1 121 ? 6.878 4.362 -0.531 1.00 98.25 121 VAL A C 1
ATOM 842 O O . VAL A 1 121 ? 6.660 3.322 -1.149 1.00 98.25 121 VAL A O 1
ATOM 845 N N . TRP A 1 122 ? 7.222 5.496 -1.139 1.00 98.38 122 TRP A N 1
ATOM 846 C CA . TRP A 1 122 ? 7.414 5.576 -2.583 1.00 98.38 122 TRP A CA 1
ATOM 847 C C . TRP A 1 122 ? 8.767 4.983 -2.960 1.00 98.38 122 TRP A C 1
ATOM 849 O O . TRP A 1 122 ? 9.804 5.458 -2.503 1.00 98.38 122 TRP A O 1
ATOM 859 N N . GLU A 1 123 ? 8.746 3.971 -3.827 1.00 98.12 123 GLU A N 1
ATOM 860 C CA . GLU A 1 123 ? 9.936 3.363 -4.437 1.00 98.12 123 GLU A CA 1
ATOM 861 C C . GLU A 1 123 ? 10.154 3.858 -5.884 1.00 98.12 123 GLU A C 1
ATOM 863 O O . GLU A 1 123 ? 11.272 3.789 -6.393 1.00 98.12 123 GLU A O 1
ATOM 868 N N . SER A 1 124 ? 9.132 4.449 -6.520 1.00 98.00 124 SER A N 1
ATOM 869 C CA . SER A 1 124 ? 9.236 5.161 -7.804 1.00 98.00 124 SER A CA 1
ATOM 870 C C . SER A 1 124 ? 8.366 6.419 -7.863 1.00 98.00 124 SER A C 1
ATOM 872 O O . SER A 1 124 ? 7.546 6.677 -6.981 1.00 98.00 124 SER A O 1
ATOM 874 N N . GLY A 1 125 ? 8.598 7.256 -8.878 1.00 97.38 125 GLY A N 1
ATOM 875 C CA . GLY A 1 125 ? 7.851 8.494 -9.109 1.00 97.38 125 GLY A CA 1
ATOM 876 C C . GLY A 1 125 ? 6.575 8.308 -9.923 1.00 97.38 125 GLY A C 1
ATOM 877 O O . GLY A 1 125 ? 6.422 7.315 -10.623 1.00 97.38 125 GLY A O 1
ATOM 878 N N . GLY A 1 126 ? 5.681 9.298 -9.863 1.00 97.25 126 GLY A N 1
ATOM 879 C CA . GLY A 1 126 ? 4.439 9.310 -10.643 1.00 97.25 126 GLY A CA 1
ATOM 880 C C . GLY A 1 126 ? 3.251 8.651 -9.942 1.00 97.25 126 GLY A C 1
ATOM 881 O O . GLY A 1 126 ? 2.251 8.359 -10.592 1.00 97.25 126 GLY A O 1
ATOM 882 N N . HIS A 1 127 ? 3.330 8.438 -8.627 1.00 98.44 127 HIS A N 1
ATOM 883 C CA . HIS A 1 127 ? 2.276 7.765 -7.871 1.00 98.44 127 HIS A CA 1
ATOM 884 C C . HIS A 1 127 ? 1.686 8.660 -6.785 1.00 98.44 127 HIS A C 1
ATOM 886 O O . HIS A 1 127 ? 2.383 9.502 -6.218 1.00 98.44 127 HIS A O 1
ATOM 892 N N . ASN A 1 128 ? 0.420 8.436 -6.453 1.00 98.31 128 ASN A N 1
ATOM 893 C CA . ASN A 1 128 ? -0.224 8.970 -5.260 1.00 98.31 128 ASN A CA 1
ATOM 894 C C . ASN A 1 128 ? -0.987 7.862 -4.518 1.00 98.31 128 ASN A C 1
ATOM 896 O O . ASN A 1 128 ? -1.153 6.753 -5.029 1.00 98.31 128 ASN A O 1
ATOM 900 N N . VAL A 1 129 ? -1.450 8.180 -3.311 1.00 98.44 129 VAL A N 1
ATOM 901 C CA . VAL A 1 129 ? -2.415 7.380 -2.554 1.00 98.44 129 VAL A CA 1
ATOM 902 C C . VAL A 1 129 ? -3.681 8.218 -2.415 1.00 98.44 129 VAL A C 1
ATOM 904 O O . VAL A 1 129 ? -3.651 9.296 -1.818 1.00 98.44 129 VAL A O 1
ATOM 907 N N . HIS A 1 130 ? -4.773 7.739 -3.003 1.00 98.31 130 HIS A N 1
ATOM 908 C CA . HIS A 1 130 ? -6.082 8.382 -2.978 1.00 98.31 130 HIS A CA 1
ATOM 909 C C . HIS A 1 130 ? -7.124 7.396 -2.448 1.00 98.31 130 HIS A C 1
ATOM 911 O O . HIS A 1 130 ? -7.392 6.385 -3.098 1.00 98.31 130 HIS A O 1
ATOM 917 N N . ALA A 1 131 ? -7.687 7.670 -1.274 1.00 97.81 131 ALA A N 1
ATOM 918 C CA . ALA A 1 131 ? -8.792 6.899 -0.721 1.00 97.81 131 ALA A CA 1
ATOM 919 C C . ALA A 1 131 ? -10.043 7.076 -1.591 1.00 97.81 131 ALA A C 1
ATOM 921 O O . ALA A 1 131 ? -10.314 8.164 -2.092 1.00 97.81 131 ALA A O 1
ATOM 922 N N . THR A 1 132 ? -10.788 5.993 -1.788 1.00 96.88 132 THR A N 1
ATOM 923 C CA . THR A 1 132 ? -11.944 5.960 -2.700 1.00 96.88 132 THR A CA 1
ATOM 924 C C . THR A 1 132 ? -13.211 5.492 -2.011 1.00 96.88 132 THR A C 1
ATOM 926 O O . THR A 1 132 ? -14.241 6.148 -2.120 1.00 96.88 132 THR A O 1
ATOM 929 N N . GLU A 1 133 ? -13.133 4.386 -1.280 1.00 96.38 133 GLU A N 1
ATOM 930 C CA . GLU A 1 133 ? -14.248 3.828 -0.528 1.00 96.38 133 GLU A CA 1
ATOM 931 C C . GLU A 1 133 ? -13.721 3.429 0.845 1.00 96.38 133 GLU A C 1
ATOM 933 O O . GLU A 1 133 ? -12.731 2.705 0.953 1.00 96.38 133 GLU A O 1
ATOM 938 N N . VAL A 1 134 ? -14.339 3.978 1.887 1.00 96.19 134 VAL A N 1
ATOM 939 C CA . VAL A 1 134 ? -13.954 3.774 3.285 1.00 96.19 134 VAL A CA 1
ATOM 940 C C . VAL A 1 134 ? -15.206 3.458 4.102 1.00 96.19 134 VAL A C 1
ATOM 942 O O . VAL A 1 134 ? -16.294 3.922 3.746 1.00 96.19 134 VAL A O 1
ATOM 945 N N . PRO A 1 135 ? -15.098 2.655 5.172 1.00 94.12 135 PRO A N 1
ATOM 946 C CA . PRO A 1 135 ? -16.265 2.200 5.908 1.00 94.12 135 PRO A CA 1
ATOM 947 C C . PRO A 1 135 ? -16.820 3.308 6.810 1.00 94.12 135 PRO A C 1
ATOM 949 O O . PRO A 1 135 ? -16.082 3.944 7.559 1.00 94.12 135 PRO A O 1
ATOM 952 N N . GLY A 1 136 ? -18.142 3.488 6.781 1.00 90.75 136 GLY A N 1
ATOM 953 C CA . GLY A 1 136 ? -18.863 4.361 7.710 1.00 90.75 136 GLY A CA 1
ATOM 954 C C . GLY A 1 136 ? -18.345 5.801 7.725 1.00 90.75 136 GLY A C 1
ATOM 955 O O . GLY A 1 136 ? -18.266 6.459 6.692 1.00 90.75 136 GLY A O 1
ATOM 956 N N . ASP A 1 137 ? -18.028 6.283 8.921 1.00 87.19 137 ASP A N 1
ATOM 957 C CA . ASP A 1 137 ? -17.497 7.611 9.227 1.00 87.19 137 ASP A CA 1
ATOM 958 C C . ASP A 1 137 ? -15.971 7.612 9.439 1.00 87.19 137 ASP A C 1
ATOM 960 O O . ASP A 1 137 ? -15.441 8.497 10.110 1.00 87.19 137 ASP A O 1
ATOM 964 N N . ALA A 1 138 ? -15.252 6.632 8.877 1.00 93.06 138 ALA A N 1
ATOM 965 C CA . ALA A 1 138 ? -13.799 6.561 8.978 1.00 93.06 138 ALA A CA 1
ATOM 966 C C . ALA A 1 138 ? -13.110 7.857 8.505 1.00 93.06 138 ALA A C 1
ATOM 968 O O . ALA A 1 138 ? -13.313 8.313 7.377 1.00 93.06 138 ALA A O 1
ATOM 969 N N . ASP A 1 139 ? -12.220 8.403 9.338 1.00 91.81 139 ASP A N 1
ATOM 970 C CA . ASP A 1 139 ? -11.446 9.617 9.044 1.00 91.81 139 ASP A CA 1
ATOM 971 C C . ASP A 1 139 ? -10.222 9.316 8.155 1.00 91.81 139 ASP A C 1
ATOM 973 O O . ASP A 1 139 ? -9.062 9.489 8.536 1.00 91.81 139 ASP A O 1
ATOM 977 N N . TRP A 1 140 ? -10.481 8.799 6.949 1.00 95.44 140 TRP A N 1
ATOM 978 C CA . TRP A 1 140 ? -9.442 8.488 5.966 1.00 95.44 140 TRP A CA 1
ATOM 979 C C . TRP A 1 140 ? -9.809 8.917 4.541 1.00 95.44 140 TRP A C 1
ATOM 981 O O . TRP A 1 140 ? -9.874 8.119 3.612 1.00 95.44 140 TRP A O 1
ATOM 991 N N . GLY A 1 141 ? -10.008 10.220 4.343 1.00 92.31 141 GLY A N 1
ATOM 992 C CA . GLY A 1 141 ? -10.218 10.836 3.025 1.00 92.31 141 GLY A CA 1
ATOM 993 C C . GLY A 1 141 ? -8.924 11.265 2.322 1.00 92.31 141 GLY A C 1
ATOM 994 O O . GLY A 1 141 ? -8.877 12.351 1.743 1.00 92.31 141 GLY A O 1
ATOM 995 N N . VAL A 1 142 ? -7.835 10.494 2.437 1.00 96.31 142 VAL A N 1
ATOM 996 C CA . VAL A 1 142 ? -6.520 10.938 1.943 1.00 96.31 142 VAL A CA 1
ATOM 997 C C . VAL A 1 142 ? -6.497 11.083 0.420 1.00 96.31 142 VAL A C 1
ATOM 999 O O . VAL A 1 142 ? -6.967 10.221 -0.315 1.00 96.31 142 VAL A O 1
ATOM 1002 N N . SER A 1 143 ? -5.862 12.148 -0.062 1.00 97.19 143 SER A N 1
ATOM 1003 C CA . SER A 1 143 ? -5.430 12.275 -1.450 1.00 97.19 143 SER A CA 1
ATOM 1004 C C . SER A 1 143 ? -4.065 12.945 -1.477 1.00 97.19 143 SER A C 1
ATOM 1006 O O . SER A 1 143 ? -3.968 14.167 -1.389 1.00 97.19 143 SER A O 1
ATOM 1008 N N . THR A 1 144 ? -2.996 12.155 -1.548 1.00 97.94 144 THR A N 1
ATOM 1009 C CA . THR A 1 144 ? -1.641 12.715 -1.599 1.00 97.94 144 THR A CA 1
ATOM 1010 C C . THR A 1 144 ? -1.352 13.338 -2.963 1.00 97.94 144 THR A C 1
ATOM 1012 O O . THR A 1 144 ? -1.949 12.959 -3.975 1.00 97.94 144 THR A O 1
ATOM 1015 N N . ASP A 1 145 ? -0.360 14.226 -3.012 1.00 97.69 145 ASP A N 1
ATOM 1016 C CA . ASP A 1 145 ? 0.220 14.673 -4.278 1.00 97.69 145 ASP A CA 1
ATOM 1017 C C . ASP A 1 145 ? 0.844 13.499 -5.045 1.00 97.69 145 ASP A C 1
ATOM 1019 O O . ASP A 1 145 ? 1.275 12.499 -4.454 1.00 97.69 145 ASP A O 1
ATOM 1023 N N . ILE A 1 146 ? 0.921 13.643 -6.369 1.00 97.88 146 ILE A N 1
ATOM 1024 C CA . ILE A 1 146 ? 1.696 12.739 -7.220 1.00 97.88 146 ILE A CA 1
ATOM 1025 C C . ILE A 1 146 ? 3.179 13.007 -6.957 1.00 97.88 146 ILE A C 1
ATOM 1027 O O . ILE A 1 146 ? 3.672 14.110 -7.188 1.00 97.88 146 ILE A O 1
ATOM 1031 N N . ALA A 1 147 ? 3.890 11.995 -6.469 1.00 97.50 147 ALA A N 1
ATOM 1032 C CA . ALA A 1 147 ? 5.259 12.129 -5.987 1.00 97.50 147 ALA A CA 1
ATOM 1033 C C . ALA A 1 147 ? 6.113 10.895 -6.322 1.00 97.50 147 ALA A C 1
ATOM 1035 O O . ALA A 1 147 ? 5.652 9.945 -6.961 1.00 97.50 147 ALA A O 1
ATOM 1036 N N . GLY A 1 148 ? 7.379 10.939 -5.901 1.00 96.31 148 GLY A N 1
ATOM 1037 C CA . GLY A 1 148 ? 8.342 9.840 -5.943 1.00 96.31 148 GLY A CA 1
ATOM 1038 C C . GLY A 1 148 ? 9.290 9.865 -4.742 1.00 96.31 148 GLY A C 1
ATOM 1039 O O . GLY A 1 148 ? 9.133 10.723 -3.870 1.00 96.31 148 GLY A O 1
ATOM 1040 N N . PRO A 1 149 ? 10.269 8.946 -4.673 1.00 96.62 149 PRO A N 1
ATOM 1041 C CA . PRO A 1 149 ? 11.240 8.901 -3.585 1.00 96.62 149 PRO A CA 1
ATOM 1042 C C . PRO A 1 149 ? 11.948 10.255 -3.391 1.00 96.62 149 PRO A C 1
ATOM 1044 O O . PRO A 1 149 ? 12.284 10.897 -4.391 1.00 96.62 149 PRO A O 1
ATOM 1047 N N . PRO A 1 150 ? 12.220 10.692 -2.143 1.00 95.62 150 PRO A N 1
ATOM 1048 C CA . PRO A 1 150 ? 12.027 9.989 -0.866 1.00 95.62 150 PRO A CA 1
ATOM 1049 C C . PRO A 1 150 ? 10.687 10.316 -0.160 1.00 95.62 150 PRO A C 1
ATOM 1051 O O . PRO A 1 150 ? 10.670 10.731 0.997 1.00 95.62 150 PRO A O 1
ATOM 1054 N N . LYS A 1 151 ? 9.543 10.177 -0.841 1.00 97.62 151 LYS A N 1
ATOM 1055 C CA . LYS A 1 151 ? 8.223 10.413 -0.234 1.00 97.62 151 LYS A CA 1
ATOM 1056 C C . LYS A 1 151 ? 7.782 9.256 0.669 1.00 97.62 151 LYS A C 1
ATOM 1058 O O . LYS A 1 151 ? 7.818 8.094 0.270 1.00 97.62 151 LYS A O 1
ATOM 1063 N N . GLU A 1 152 ? 7.250 9.610 1.837 1.00 97.50 152 GLU A N 1
ATOM 1064 C CA . GLU A 1 152 ? 6.522 8.705 2.727 1.00 97.50 152 GLU A CA 1
ATOM 1065 C C . GLU A 1 152 ? 5.224 9.361 3.231 1.00 97.50 152 GLU A C 1
ATOM 1067 O O . GLU A 1 152 ? 5.102 10.591 3.269 1.00 97.50 152 GLU A O 1
ATOM 1072 N N . TYR A 1 153 ? 4.245 8.538 3.604 1.00 97.56 153 TYR A N 1
ATOM 1073 C CA . TYR A 1 153 ? 2.993 8.946 4.244 1.00 97.56 153 TYR A CA 1
ATOM 1074 C C . TYR A 1 153 ? 2.549 7.860 5.226 1.00 97.56 153 TYR A C 1
ATOM 1076 O O . TYR A 1 153 ? 2.475 6.700 4.843 1.00 97.56 153 TYR A O 1
ATOM 1084 N N . THR A 1 154 ? 2.225 8.215 6.467 1.00 97.38 154 THR A N 1
ATOM 1085 C CA . THR A 1 154 ? 1.762 7.253 7.479 1.00 97.38 154 THR A CA 1
ATOM 1086 C C . THR A 1 154 ? 0.363 7.615 7.948 1.00 97.38 154 THR A C 1
ATOM 1088 O O . THR A 1 154 ? 0.087 8.781 8.230 1.00 97.38 154 THR A O 1
ATOM 1091 N N . HIS A 1 155 ? -0.498 6.609 8.085 1.00 97.00 155 HIS A N 1
ATOM 1092 C CA . HIS A 1 155 ? -1.823 6.738 8.681 1.00 97.00 155 HIS A CA 1
ATOM 1093 C C . HIS A 1 155 ? -2.045 5.661 9.747 1.00 97.00 155 HIS A C 1
ATOM 1095 O O . HIS A 1 155 ? -1.565 4.535 9.609 1.00 97.00 155 HIS A O 1
ATOM 1101 N N . THR A 1 156 ? -2.757 6.013 10.817 1.00 96.62 156 THR A N 1
ATOM 1102 C CA . THR A 1 156 ? -3.191 5.061 11.847 1.00 96.62 156 THR A CA 1
ATOM 1103 C C . THR A 1 156 ? -4.634 4.690 11.554 1.00 96.62 156 THR A C 1
ATOM 1105 O O . THR A 1 156 ? -5.481 5.567 11.563 1.00 96.62 156 THR A O 1
ATOM 1108 N N . PHE A 1 157 ? -4.910 3.413 11.305 1.00 95.31 157 PHE A N 1
ATOM 1109 C CA . PHE A 1 157 ? -6.257 2.925 11.010 1.00 95.31 157 PHE A CA 1
ATOM 1110 C C . PHE A 1 157 ? -6.992 2.592 12.311 1.00 95.31 157 PHE A C 1
ATOM 1112 O O . PHE A 1 157 ? -7.077 1.427 12.693 1.00 95.31 157 PHE A O 1
ATOM 1119 N N . ASP A 1 158 ? -7.452 3.610 13.034 1.00 93.75 158 ASP A N 1
ATOM 1120 C CA . ASP A 1 158 ? -8.202 3.512 14.299 1.00 93.75 158 ASP A CA 1
ATOM 1121 C C . ASP A 1 158 ? -9.726 3.680 14.145 1.00 93.75 158 ASP A C 1
ATOM 1123 O O . ASP A 1 158 ? -10.458 3.559 15.127 1.00 93.75 158 ASP A O 1
ATOM 1127 N N . GLY A 1 159 ? -10.195 3.901 12.914 1.00 91.12 159 GLY A N 1
ATOM 1128 C CA . GLY A 1 159 ? -11.609 3.949 12.548 1.00 91.12 159 GLY A CA 1
ATOM 1129 C C . GLY A 1 159 ? -12.331 2.588 12.585 1.00 91.12 159 GLY A C 1
ATOM 1130 O O . GLY A 1 159 ? -11.782 1.583 13.050 1.00 91.12 159 GLY A O 1
ATOM 1131 N N . PRO A 1 160 ? -13.582 2.532 12.088 1.00 95.44 160 PRO A N 1
ATOM 1132 C CA . PRO A 1 160 ? -14.393 1.317 12.092 1.00 95.44 160 PRO A CA 1
ATOM 1133 C C . PRO A 1 160 ? -13.745 0.170 11.306 1.00 95.44 160 PRO A C 1
ATOM 1135 O O . PRO A 1 160 ? -12.957 0.375 10.380 1.00 95.44 160 PRO A O 1
ATOM 1138 N N . THR A 1 161 ? -14.106 -1.063 11.661 1.00 95.69 161 THR A N 1
ATOM 1139 C CA . THR A 1 161 ? -13.719 -2.245 10.886 1.00 95.69 161 THR A CA 1
ATOM 1140 C C . THR A 1 161 ? -14.369 -2.214 9.501 1.00 95.69 161 THR A C 1
ATOM 1142 O O . THR A 1 161 ? -15.475 -1.704 9.322 1.00 95.69 161 THR A O 1
ATOM 1145 N N . GLY A 1 162 ? -13.668 -2.746 8.503 1.00 95.81 162 GLY A N 1
ATOM 1146 C CA . GLY A 1 162 ? -14.118 -2.750 7.114 1.00 95.81 162 GLY A CA 1
ATOM 1147 C C . GLY A 1 162 ? -12.980 -2.609 6.111 1.00 95.81 162 GLY A C 1
ATOM 1148 O O . GLY A 1 162 ? -11.800 -2.652 6.464 1.00 95.81 162 GLY A O 1
ATOM 1149 N N . GLU A 1 163 ? -13.357 -2.463 4.846 1.00 97.19 163 GLU A N 1
ATOM 1150 C CA . GLU A 1 163 ? -12.430 -2.309 3.727 1.00 97.19 163 GLU A CA 1
ATOM 1151 C C . GLU A 1 163 ? -12.147 -0.833 3.453 1.00 97.19 163 GLU A C 1
ATOM 1153 O O . GLU A 1 163 ? -13.056 -0.038 3.235 1.00 97.19 163 GLU A O 1
ATOM 1158 N N . TYR A 1 164 ? -10.866 -0.483 3.440 1.00 97.94 164 TYR A N 1
ATOM 1159 C CA . TYR A 1 164 ? -10.355 0.839 3.117 1.00 97.94 164 TYR A CA 1
ATOM 1160 C C . TYR A 1 164 ? -9.691 0.753 1.741 1.00 97.94 164 TYR A C 1
ATOM 1162 O O . TYR A 1 164 ? -8.532 0.343 1.613 1.00 97.94 164 TYR A O 1
ATOM 1170 N N . ASN A 1 165 ? -10.446 1.106 0.704 1.00 98.19 165 ASN A N 1
ATOM 1171 C CA . ASN A 1 165 ? -10.034 1.026 -0.691 1.00 98.19 165 ASN A CA 1
ATOM 1172 C C . ASN A 1 165 ? -9.367 2.324 -1.139 1.00 98.19 165 ASN A C 1
ATOM 1174 O O . ASN A 1 165 ? -9.893 3.428 -0.958 1.00 98.19 165 ASN A O 1
ATOM 1178 N N . TYR A 1 166 ? -8.228 2.191 -1.805 1.00 98.50 166 TYR A N 1
ATOM 1179 C CA . TYR A 1 166 ? -7.459 3.313 -2.322 1.00 98.50 166 TYR A CA 1
ATOM 1180 C C . TYR A 1 166 ? -6.861 2.996 -3.687 1.00 98.50 166 TYR A C 1
ATOM 1182 O O . TYR A 1 166 ? -6.670 1.844 -4.082 1.00 98.50 166 TYR A O 1
ATOM 1190 N N . VAL A 1 167 ? -6.559 4.049 -4.434 1.00 98.44 167 VAL A N 1
ATOM 1191 C CA . VAL A 1 167 ? -6.020 3.959 -5.786 1.00 98.44 167 VAL A CA 1
ATOM 1192 C C . VAL A 1 167 ? -4.885 4.950 -5.977 1.00 98.44 167 VAL A C 1
ATOM 1194 O O . VAL A 1 167 ? -4.791 5.967 -5.291 1.00 98.44 167 VAL A O 1
ATOM 1197 N N . CYS A 1 168 ? -4.039 4.671 -6.961 1.00 98.19 168 CYS A N 1
ATOM 1198 C CA . CYS A 1 168 ? -3.190 5.689 -7.558 1.00 98.19 168 CYS A CA 1
ATOM 1199 C C . CYS A 1 168 ? -3.958 6.309 -8.730 1.00 98.19 168 CYS A C 1
ATOM 1201 O O . CYS A 1 168 ? -4.133 5.659 -9.758 1.00 98.19 168 CYS A O 1
ATOM 1203 N N . THR A 1 169 ? -4.405 7.557 -8.603 1.00 97.88 169 THR A N 1
ATOM 1204 C CA . THR A 1 169 ? -5.241 8.268 -9.583 1.00 97.88 169 THR A CA 1
ATOM 1205 C C . THR A 1 169 ? -4.732 8.164 -11.032 1.00 97.88 169 THR A C 1
ATOM 1207 O O . THR A 1 169 ? -5.515 7.735 -11.879 1.00 97.88 169 THR A O 1
ATOM 1210 N N . PRO A 1 170 ? -3.452 8.459 -11.362 1.00 97.19 170 PRO A N 1
ATOM 1211 C CA . PRO A 1 170 ? -2.970 8.371 -12.747 1.00 97.19 170 PRO A CA 1
ATOM 1212 C C . PRO A 1 170 ? -2.889 6.936 -13.297 1.00 97.19 170 PRO A C 1
ATOM 1214 O O . PRO A 1 170 ? -2.816 6.749 -14.508 1.00 97.19 170 PRO A O 1
ATOM 1217 N N . HIS A 1 171 ? -2.923 5.919 -12.431 1.00 97.75 171 HIS A N 1
ATOM 1218 C CA . HIS A 1 171 ? -2.755 4.509 -12.796 1.00 97.75 171 HIS A CA 1
ATOM 1219 C C . HIS A 1 171 ? -3.972 3.646 -12.423 1.00 97.75 171 HIS A C 1
ATOM 1221 O O . HIS A 1 171 ? -3.911 2.416 -12.487 1.00 97.75 171 HIS A O 1
ATOM 1227 N N . ALA A 1 172 ? -5.101 4.268 -12.067 1.00 95.69 172 ALA A N 1
ATOM 1228 C CA . ALA A 1 172 ? -6.311 3.567 -11.648 1.00 95.69 172 ALA A CA 1
ATOM 1229 C C . ALA A 1 172 ? -6.884 2.682 -12.771 1.00 95.69 172 ALA A C 1
ATOM 1231 O O . ALA A 1 172 ? -7.330 1.564 -12.510 1.00 95.69 172 ALA A O 1
ATOM 1232 N N . SER A 1 173 ? -6.808 3.146 -14.025 1.00 96.75 173 SER A N 1
ATOM 1233 C CA . SER A 1 173 ? -7.204 2.386 -15.222 1.00 96.75 173 SER A CA 1
ATOM 1234 C C . SER A 1 173 ? -6.283 1.202 -15.523 1.00 96.75 173 SER A C 1
ATOM 1236 O O . SER A 1 173 ? -6.713 0.243 -16.156 1.00 96.75 173 SER A O 1
ATOM 1238 N N . LEU A 1 174 ? -5.038 1.246 -15.039 1.00 96.25 174 LEU A N 1
ATOM 1239 C CA . LEU A 1 174 ? -4.059 0.161 -15.148 1.00 96.25 174 LEU A CA 1
ATOM 1240 C C . LEU A 1 174 ? -4.156 -0.839 -13.985 1.00 96.25 174 LEU A C 1
ATOM 1242 O O . LEU A 1 174 ? -3.385 -1.792 -13.935 1.00 96.25 174 LEU A O 1
ATOM 1246 N N . GLY A 1 175 ? -5.089 -0.631 -13.051 1.00 96.62 175 GLY A N 1
ATOM 1247 C CA . GLY A 1 175 ? -5.310 -1.528 -11.920 1.00 96.62 175 GLY A CA 1
ATOM 1248 C C . GLY A 1 175 ? -4.444 -1.243 -10.694 1.00 96.62 175 GLY A C 1
ATOM 1249 O O . GLY A 1 175 ? -4.399 -2.083 -9.800 1.00 96.62 175 GLY A O 1
ATOM 1250 N N . MET A 1 176 ? -3.798 -0.073 -10.601 1.00 98.31 176 MET A N 1
ATOM 1251 C CA . MET A 1 176 ? -3.054 0.324 -9.399 1.00 98.31 176 MET A CA 1
ATOM 1252 C C . MET A 1 176 ? -4.016 0.696 -8.261 1.00 98.31 176 MET A C 1
ATOM 1254 O O . MET A 1 176 ? -4.293 1.870 -7.998 1.00 98.31 176 MET A O 1
ATOM 1258 N N . LYS A 1 177 ? -4.550 -0.339 -7.618 1.00 98.12 177 LYS A N 1
ATOM 1259 C CA . LYS A 1 177 ? -5.515 -0.291 -6.521 1.00 98.12 177 LYS A CA 1
ATOM 1260 C C . LYS A 1 177 ? -4.970 -1.082 -5.342 1.00 98.12 177 LYS A C 1
ATOM 1262 O O . LYS A 1 177 ? -4.205 -2.028 -5.536 1.00 98.12 177 LYS A O 1
ATOM 1267 N N . GLY A 1 178 ? -5.360 -0.691 -4.143 1.00 97.75 178 GLY A N 1
ATOM 1268 C CA . GLY A 1 178 ? -5.082 -1.457 -2.947 1.00 97.75 178 GLY A CA 1
ATOM 1269 C C . GLY A 1 178 ? -6.230 -1.382 -1.955 1.00 97.75 178 GLY A C 1
ATOM 1270 O O . GLY A 1 178 ? -7.074 -0.486 -2.020 1.00 97.75 178 GLY A O 1
ATOM 1271 N N . THR A 1 179 ? -6.228 -2.336 -1.034 1.00 98.06 179 THR A N 1
ATOM 1272 C CA . THR A 1 179 ? -7.255 -2.492 -0.010 1.00 98.06 179 THR A CA 1
ATOM 1273 C C . THR A 1 179 ? -6.588 -2.804 1.322 1.00 98.06 179 THR A C 1
ATOM 1275 O O . THR A 1 179 ? -5.762 -3.712 1.435 1.00 98.06 179 THR A O 1
ATOM 1278 N N . ILE A 1 180 ? -6.930 -2.029 2.347 1.00 97.19 180 ILE A N 1
ATOM 1279 C CA . ILE A 1 180 ? -6.563 -2.319 3.734 1.00 97.19 180 ILE A CA 1
ATOM 1280 C C . ILE A 1 180 ? -7.828 -2.785 4.445 1.00 97.19 180 ILE A C 1
ATOM 1282 O O . ILE A 1 180 ? -8.807 -2.052 4.526 1.00 97.19 180 ILE A O 1
ATOM 1286 N N . ILE A 1 181 ? -7.816 -4.014 4.948 1.00 96.44 181 ILE A N 1
ATOM 1287 C CA . ILE A 1 181 ? -8.955 -4.615 5.639 1.00 96.44 181 ILE A CA 1
ATOM 1288 C C . ILE A 1 181 ? -8.701 -4.500 7.137 1.00 96.44 181 ILE A C 1
ATOM 1290 O O . ILE A 1 181 ? -7.844 -5.196 7.693 1.00 96.44 181 ILE A O 1
ATOM 1294 N N . VAL A 1 182 ? -9.441 -3.609 7.791 1.00 95.69 182 VAL A N 1
ATOM 1295 C CA . VAL A 1 182 ? -9.390 -3.425 9.242 1.00 95.69 182 VAL A CA 1
ATOM 1296 C C . VAL A 1 182 ? -10.363 -4.407 9.883 1.00 95.69 182 VAL A C 1
ATOM 1298 O O . VAL A 1 182 ? -11.571 -4.330 9.667 1.00 95.69 182 VAL A O 1
ATOM 1301 N N . THR A 1 183 ? -9.850 -5.348 10.667 1.00 94.25 183 THR A N 1
ATOM 1302 C CA . THR A 1 183 ? -10.654 -6.389 11.320 1.00 94.25 183 THR A CA 1
ATOM 1303 C C . THR A 1 183 ? -10.040 -6.800 12.653 1.00 94.25 183 THR A C 1
ATOM 1305 O O . THR A 1 183 ? -8.820 -6.830 12.811 1.00 94.25 183 THR A O 1
ATOM 1308 N N . ASP A 1 184 ? -10.882 -7.159 13.622 1.00 92.38 184 ASP A N 1
ATOM 1309 C CA . ASP A 1 184 ? -10.435 -7.653 14.930 1.00 92.38 184 ASP A CA 1
ATOM 1310 C C . ASP A 1 184 ? -9.754 -9.025 14.834 1.00 92.38 184 ASP A C 1
ATOM 1312 O O . ASP A 1 184 ? -8.889 -9.372 15.644 1.00 92.38 184 ASP A O 1
ATOM 1316 N N . SER A 1 185 ? -10.129 -9.801 13.814 1.00 89.06 185 SER A N 1
ATOM 1317 C CA . SER A 1 185 ? -9.644 -11.158 13.562 1.00 89.06 185 SER A CA 1
ATOM 1318 C C . SER A 1 185 ? -9.017 -11.239 12.169 1.00 89.06 185 SER A C 1
ATOM 1320 O O . SER A 1 185 ? -9.618 -11.820 11.262 1.00 89.06 185 SER A O 1
ATOM 1322 N N . PRO A 1 186 ? -7.831 -10.633 11.956 1.00 84.44 186 PRO A N 1
ATOM 1323 C CA . PRO A 1 186 ? -7.132 -10.780 10.691 1.00 84.44 186 PRO A CA 1
ATOM 1324 C C . PRO A 1 186 ? -6.796 -12.263 10.485 1.00 84.44 186 PRO A C 1
ATOM 1326 O O . PRO A 1 186 ? -6.406 -12.930 11.450 1.00 84.44 186 PRO A O 1
ATOM 1329 N N . PRO A 1 187 ? -6.924 -12.798 9.257 1.00 81.12 187 PRO A N 1
ATOM 1330 C CA . PRO A 1 187 ? -6.428 -14.129 8.967 1.00 81.12 187 PRO A CA 1
ATOM 1331 C C . PRO A 1 187 ? -4.950 -14.173 9.347 1.00 81.12 187 PRO A C 1
ATOM 1333 O O . PRO A 1 187 ? -4.195 -13.237 9.055 1.00 81.12 187 PRO A O 1
ATOM 1336 N N . GLU A 1 188 ? -4.552 -15.242 10.036 1.00 68.44 188 GLU A N 1
ATOM 1337 C CA . GLU A 1 188 ? -3.160 -15.474 10.400 1.00 68.44 188 GLU A CA 1
ATOM 1338 C C . GLU A 1 188 ? -2.367 -15.591 9.096 1.00 68.44 188 GLU A C 1
ATOM 1340 O O . GLU A 1 188 ? -2.340 -16.629 8.435 1.00 68.44 188 GLU A O 1
ATOM 1345 N N . ASN A 1 189 ? -1.779 -14.473 8.672 1.00 59.03 189 ASN A N 1
ATOM 1346 C CA . ASN A 1 189 ? -0.981 -14.388 7.465 1.00 59.03 189 ASN A CA 1
ATOM 1347 C C . ASN A 1 189 ? 0.354 -15.076 7.745 1.00 59.03 189 ASN A C 1
ATOM 1349 O O . ASN A 1 189 ? 1.386 -14.431 7.923 1.00 59.03 189 ASN A O 1
ATOM 1353 N N . LYS A 1 190 ? 0.353 -16.411 7.733 1.00 49.25 190 LYS A N 1
ATOM 1354 C CA . LYS A 1 190 ? 1.552 -17.177 7.398 1.00 49.25 190 LYS A CA 1
ATOM 1355 C C . LYS A 1 190 ? 1.744 -16.940 5.909 1.00 49.25 190 LYS A C 1
ATOM 1357 O O . LYS A 1 190 ? 1.221 -17.702 5.103 1.00 49.25 190 LYS A O 1
ATOM 1362 N N . GLY A 1 191 ? 2.339 -15.791 5.568 1.00 51.44 191 GLY A N 1
ATOM 1363 C CA . GLY A 1 191 ? 2.396 -15.249 4.207 1.00 51.44 191 GLY A CA 1
ATOM 1364 C C . GLY A 1 191 ? 2.646 -16.352 3.193 1.00 51.44 191 GLY A C 1
ATOM 1365 O O . GLY A 1 191 ? 3.463 -17.214 3.500 1.00 51.44 191 GLY A O 1
ATOM 1366 N N . TYR A 1 192 ? 1.877 -16.361 2.091 1.00 44.00 192 TYR A N 1
ATOM 1367 C CA . TYR A 1 192 ? 1.797 -17.426 1.078 1.00 44.00 192 TYR A CA 1
ATOM 1368 C C . TYR A 1 192 ? 2.692 -18.622 1.422 1.00 44.00 192 TYR A C 1
ATOM 1370 O O . TYR A 1 192 ? 3.817 -18.742 0.928 1.00 44.00 192 TYR A O 1
ATOM 1378 N N . GLN A 1 193 ? 2.238 -19.480 2.344 1.00 44.91 193 GLN A N 1
ATOM 1379 C CA . GLN A 1 193 ? 2.871 -20.778 2.506 1.00 44.91 193 GLN A CA 1
ATOM 1380 C C . GLN A 1 193 ? 2.574 -21.486 1.198 1.00 44.91 193 GLN A C 1
ATOM 1382 O O . GLN A 1 193 ? 1.480 -22.002 0.990 1.00 44.91 193 GLN A O 1
ATOM 1387 N N . THR A 1 194 ? 3.515 -21.381 0.262 1.00 53.03 194 THR A N 1
ATOM 1388 C CA . THR A 1 194 ? 3.573 -22.203 -0.937 1.00 53.03 194 THR A CA 1
ATOM 1389 C C . THR A 1 194 ? 3.128 -23.597 -0.493 1.00 53.03 194 THR A C 1
ATOM 1391 O O . THR A 1 194 ? 3.798 -24.199 0.337 1.00 53.03 194 THR A O 1
ATOM 1394 N N . ILE A 1 195 ? 1.969 -24.076 -0.958 1.00 59.41 195 ILE A N 1
ATOM 1395 C CA . ILE A 1 195 ? 1.376 -25.360 -0.521 1.00 59.41 195 ILE A CA 1
ATOM 1396 C C . ILE A 1 195 ? 2.303 -26.542 -0.856 1.00 59.41 195 ILE A C 1
ATOM 1398 O O . ILE A 1 195 ? 2.077 -27.671 -0.428 1.00 59.41 195 ILE A O 1
ATOM 1402 N N . VAL A 1 196 ? 3.397 -26.291 -1.582 1.00 64.75 196 VAL A N 1
ATOM 1403 C CA . VAL A 1 196 ? 4.517 -27.220 -1.633 1.00 64.75 196 VAL A CA 1
ATOM 1404 C C . VAL A 1 196 ? 5.130 -27.366 -0.235 1.00 64.75 196 VAL A C 1
ATOM 1406 O O . VAL A 1 196 ? 5.718 -26.409 0.277 1.00 64.75 196 VAL A O 1
ATOM 1409 N N . PRO A 1 197 ? 5.047 -28.567 0.366 1.00 75.81 197 PRO A N 1
ATOM 1410 C CA . PRO A 1 197 ? 5.687 -28.844 1.644 1.00 75.81 197 PRO A CA 1
ATOM 1411 C C . PRO A 1 197 ? 7.180 -28.511 1.567 1.00 75.81 197 PRO A C 1
ATOM 1413 O O . PRO A 1 197 ? 7.778 -28.581 0.492 1.00 75.81 197 PRO A O 1
ATOM 1416 N N . ASP A 1 198 ? 7.819 -28.194 2.694 1.00 76.06 198 ASP A N 1
ATOM 1417 C CA . ASP A 1 198 ? 9.254 -27.859 2.709 1.00 76.06 198 ASP A CA 1
ATOM 1418 C C . ASP A 1 198 ? 10.131 -28.976 2.116 1.00 76.06 198 ASP A C 1
ATOM 1420 O O . ASP A 1 198 ? 11.179 -28.710 1.527 1.00 76.06 198 ASP A O 1
ATOM 1424 N N . SER A 1 199 ? 9.645 -30.220 2.149 1.00 77.44 199 SER A N 1
ATOM 1425 C CA . SER A 1 199 ? 10.225 -31.353 1.426 1.00 77.44 199 SER A CA 1
ATOM 1426 C C . SER A 1 199 ? 10.246 -31.161 -0.096 1.00 77.44 199 SER A C 1
ATOM 1428 O O . SER A 1 199 ? 11.213 -31.530 -0.744 1.00 77.44 199 SER A O 1
ATOM 1430 N N . ALA A 1 200 ? 9.222 -30.566 -0.706 1.00 78.19 200 ALA A N 1
ATOM 1431 C CA . ALA A 1 200 ? 9.198 -30.329 -2.149 1.00 78.19 200 ALA A CA 1
ATOM 1432 C C . ALA A 1 200 ? 10.228 -29.270 -2.579 1.00 78.19 200 ALA A C 1
ATOM 1434 O O . ALA A 1 200 ? 10.814 -29.390 -3.655 1.00 78.19 200 ALA A O 1
ATOM 1435 N N . LYS A 1 201 ? 10.520 -28.281 -1.724 1.00 81.38 201 LYS A N 1
ATOM 1436 C CA . LYS A 1 201 ? 11.573 -27.285 -1.989 1.00 81.38 201 LYS A CA 1
ATOM 1437 C C . LYS A 1 201 ? 12.958 -27.933 -2.005 1.00 81.38 201 LYS A C 1
ATOM 1439 O O . LYS A 1 201 ? 13.738 -27.693 -2.923 1.00 81.38 201 LYS A O 1
ATOM 1444 N N . THR A 1 202 ? 13.256 -28.794 -1.032 1.00 84.19 202 THR A N 1
ATOM 1445 C CA . THR A 1 202 ? 14.549 -29.496 -0.975 1.00 84.19 202 THR A CA 1
ATOM 1446 C C . THR A 1 202 ? 14.686 -30.548 -2.073 1.00 84.19 202 THR A C 1
ATOM 1448 O O . THR A 1 202 ? 15.767 -30.683 -2.643 1.00 84.19 202 THR A O 1
ATOM 1451 N N . MET A 1 203 ? 13.594 -31.222 -2.449 1.00 84.38 203 MET A N 1
ATOM 1452 C CA . MET A 1 203 ? 13.578 -32.143 -3.593 1.00 84.38 203 MET A CA 1
ATOM 1453 C C . MET A 1 203 ? 13.827 -31.415 -4.918 1.00 84.38 203 MET A C 1
ATOM 1455 O O . MET A 1 203 ? 14.607 -31.898 -5.735 1.00 84.38 203 MET A O 1
ATOM 1459 N N . ALA A 1 204 ? 13.231 -30.235 -5.125 1.00 84.50 204 ALA A N 1
ATOM 1460 C CA . ALA A 1 204 ? 13.458 -29.440 -6.331 1.00 84.50 204 ALA A CA 1
ATOM 1461 C C . ALA A 1 204 ? 14.914 -28.957 -6.435 1.00 84.50 204 ALA A C 1
ATOM 1463 O O . ALA A 1 204 ? 15.544 -29.104 -7.483 1.00 84.50 204 ALA A O 1
ATOM 1464 N N . VAL A 1 205 ? 15.481 -28.441 -5.338 1.00 87.00 205 VAL A N 1
ATOM 1465 C CA . VAL A 1 205 ? 16.893 -28.025 -5.293 1.00 87.00 205 VAL A CA 1
ATOM 1466 C C . VAL A 1 205 ? 17.827 -29.218 -5.518 1.00 87.00 205 VAL A C 1
ATOM 1468 O O . VAL A 1 205 ? 18.778 -29.116 -6.293 1.00 87.00 205 VAL A O 1
ATOM 1471 N N . GLY A 1 206 ? 17.529 -30.369 -4.911 1.00 89.94 206 GLY A N 1
ATOM 1472 C CA . GLY A 1 206 ? 18.286 -31.603 -5.115 1.00 89.94 206 GLY A CA 1
ATOM 1473 C C . GLY A 1 206 ? 18.251 -32.096 -6.564 1.00 89.94 206 GLY A C 1
ATOM 1474 O O . GLY A 1 206 ? 19.294 -32.446 -7.111 1.00 89.94 206 GLY A O 1
ATOM 1475 N N . ALA A 1 207 ? 17.081 -32.067 -7.209 1.00 90.31 207 ALA A N 1
ATOM 1476 C CA . ALA A 1 207 ? 16.915 -32.474 -8.604 1.00 90.31 207 ALA A CA 1
ATOM 1477 C C . ALA A 1 207 ? 17.663 -31.553 -9.581 1.00 90.31 207 ALA A C 1
ATOM 1479 O O . ALA A 1 207 ? 18.304 -32.026 -10.518 1.00 90.31 207 ALA A O 1
ATOM 1480 N N . MET A 1 208 ? 17.642 -30.238 -9.348 1.00 92.19 208 MET A N 1
ATOM 1481 C CA . MET A 1 208 ? 18.422 -29.301 -10.163 1.00 92.19 208 MET A CA 1
ATOM 1482 C C . MET A 1 208 ? 19.930 -29.505 -9.965 1.00 92.19 208 MET A C 1
ATOM 1484 O O . MET A 1 208 ? 20.691 -29.494 -10.936 1.00 92.19 208 MET A O 1
ATOM 1488 N N . GLY A 1 209 ? 20.366 -29.749 -8.725 1.00 94.38 209 GLY A N 1
ATOM 1489 C CA . GLY A 1 209 ? 21.760 -30.051 -8.407 1.00 94.38 209 GLY A CA 1
ATOM 1490 C C . GLY A 1 209 ? 22.250 -31.349 -9.051 1.00 94.38 209 GLY A C 1
ATOM 1491 O O . GLY A 1 209 ? 23.334 -31.369 -9.634 1.00 94.38 209 GLY A O 1
ATOM 1492 N N . SER A 1 210 ? 21.445 -32.414 -9.019 1.00 94.69 210 SER A N 1
ATOM 1493 C CA . SER A 1 210 ? 21.799 -33.693 -9.643 1.00 94.69 210 SER A CA 1
ATOM 1494 C C . SER A 1 210 ? 21.860 -33.582 -11.164 1.00 94.69 210 SER A C 1
ATOM 1496 O O . SER A 1 210 ? 22.827 -34.043 -11.767 1.00 94.69 210 SER A O 1
ATOM 1498 N N . MET A 1 211 ? 20.901 -32.893 -11.786 1.00 93.94 211 MET A N 1
ATOM 1499 C CA . MET A 1 211 ? 20.895 -32.683 -13.233 1.00 93.94 211 MET A CA 1
ATOM 1500 C C . MET A 1 211 ? 22.096 -31.844 -13.684 1.00 93.94 211 MET A C 1
ATOM 1502 O O . MET A 1 211 ? 22.763 -32.191 -14.656 1.00 93.94 211 MET A O 1
ATOM 1506 N N . THR A 1 212 ? 22.448 -30.807 -12.922 1.00 94.69 212 THR A N 1
ATOM 1507 C CA . THR A 1 212 ? 23.644 -29.995 -13.191 1.00 94.69 212 THR A CA 1
ATOM 1508 C C . THR A 1 212 ? 24.929 -30.799 -12.986 1.00 94.69 212 THR A C 1
ATOM 1510 O O . THR A 1 212 ? 25.861 -30.676 -13.775 1.00 94.69 212 THR A O 1
ATOM 1513 N N . SER A 1 213 ? 24.983 -31.663 -11.968 1.00 94.62 213 SER A N 1
ATOM 1514 C CA . SER A 1 213 ? 26.145 -32.516 -11.702 1.00 94.62 213 SER A CA 1
ATOM 1515 C C . SER A 1 213 ? 26.371 -33.542 -12.816 1.00 94.62 213 SER A C 1
ATOM 1517 O O . SER A 1 213 ? 27.501 -33.693 -13.280 1.00 94.62 213 SER A O 1
ATOM 1519 N N . VAL A 1 214 ? 25.303 -34.178 -13.313 1.00 95.69 214 VAL A N 1
ATOM 1520 C CA . VAL A 1 214 ? 25.377 -35.117 -14.444 1.00 95.69 214 VAL A CA 1
ATOM 1521 C C . VAL A 1 214 ? 25.842 -34.405 -15.713 1.00 95.69 214 VAL A C 1
ATOM 1523 O O . VAL A 1 214 ? 26.753 -34.888 -16.383 1.00 95.69 214 VAL A O 1
ATOM 1526 N N . LEU A 1 215 ? 25.271 -33.237 -16.023 1.00 94.88 215 LEU A N 1
ATOM 1527 C CA . LEU A 1 215 ? 25.678 -32.449 -17.190 1.00 94.88 215 LEU A CA 1
ATOM 1528 C C . LEU A 1 215 ? 27.126 -31.951 -17.071 1.00 94.88 215 LEU A C 1
ATOM 1530 O O . LEU A 1 215 ? 27.867 -31.988 -18.050 1.00 94.88 215 LEU A O 1
ATOM 1534 N N . GLY A 1 216 ? 27.556 -31.545 -15.874 1.00 95.62 216 GLY A N 1
ATOM 1535 C CA . GLY A 1 216 ? 28.930 -31.125 -15.605 1.00 95.62 216 GLY A CA 1
ATOM 1536 C C . GLY A 1 216 ? 29.943 -32.261 -15.760 1.00 95.62 216 GLY A C 1
ATOM 1537 O O . GLY A 1 216 ? 30.987 -32.069 -16.381 1.00 95.62 216 GLY A O 1
ATOM 1538 N N . LEU A 1 217 ? 29.626 -33.460 -15.261 1.00 93.44 217 LEU A N 1
ATOM 1539 C CA . LEU A 1 217 ? 30.481 -34.638 -15.419 1.00 93.44 217 LEU A CA 1
ATOM 1540 C C . LEU A 1 217 ? 30.549 -35.095 -16.883 1.00 93.44 217 LEU A C 1
ATOM 1542 O O . LEU A 1 217 ? 31.632 -35.392 -17.386 1.00 93.44 217 LEU A O 1
ATOM 1546 N N . ALA A 1 218 ? 29.412 -35.103 -17.584 1.00 92.44 218 ALA A N 1
ATOM 1547 C CA . ALA A 1 218 ? 29.364 -35.407 -19.011 1.00 92.44 218 ALA A CA 1
ATOM 1548 C C . ALA A 1 218 ? 30.196 -34.405 -19.828 1.00 92.44 218 ALA A C 1
ATOM 1550 O O . ALA A 1 218 ? 30.979 -34.810 -20.688 1.00 92.44 218 ALA A O 1
ATOM 1551 N N . TYR A 1 219 ? 30.090 -33.108 -19.518 1.00 93.94 219 TYR A N 1
ATOM 1552 C CA . TYR A 1 219 ? 30.932 -32.076 -20.120 1.00 93.94 219 TYR A CA 1
ATOM 1553 C C . TYR A 1 219 ? 32.417 -32.309 -19.824 1.00 93.94 219 TYR A C 1
ATOM 1555 O O . TYR A 1 219 ? 33.237 -32.191 -20.729 1.00 93.94 219 TYR A O 1
ATOM 1563 N N . PHE A 1 220 ? 32.776 -32.679 -18.591 1.00 92.75 220 PHE A N 1
ATOM 1564 C CA . PHE A 1 220 ? 34.163 -32.956 -18.222 1.00 92.75 220 PHE A CA 1
ATOM 1565 C C . PHE A 1 220 ? 34.763 -34.096 -19.055 1.00 92.75 220 PHE A C 1
ATOM 1567 O O . PHE A 1 220 ? 35.834 -33.917 -19.631 1.00 92.75 220 PHE A O 1
ATOM 1574 N N . PHE A 1 221 ? 34.063 -35.226 -19.198 1.00 89.69 221 PHE A N 1
ATOM 1575 C CA . PHE A 1 221 ? 34.540 -36.333 -20.035 1.00 89.69 221 PHE A CA 1
ATOM 1576 C C . PHE A 1 221 ? 34.594 -35.969 -21.520 1.00 89.69 221 PHE A C 1
ATOM 1578 O O . PHE A 1 221 ? 35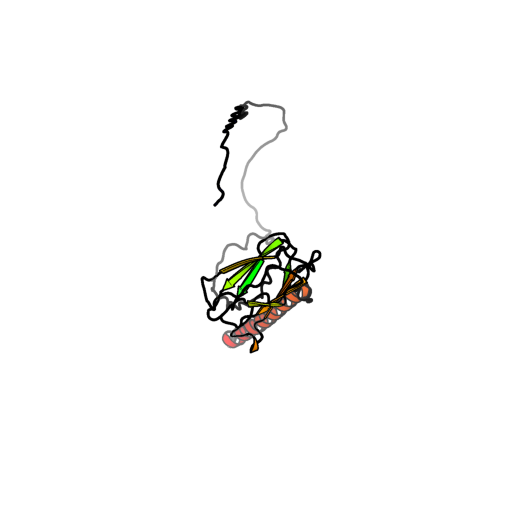.567 -36.300 -22.189 1.00 89.69 221 PHE A O 1
ATOM 1585 N N . MET A 1 222 ? 33.605 -35.235 -22.033 1.00 88.75 222 MET A N 1
ATOM 1586 C CA . MET A 1 222 ? 33.611 -34.785 -23.427 1.00 88.75 222 MET A CA 1
ATOM 1587 C C . MET A 1 222 ? 34.733 -33.776 -23.711 1.00 88.75 222 MET A C 1
ATOM 1589 O O . MET A 1 222 ? 35.298 -33.773 -24.801 1.00 88.75 222 MET A O 1
ATOM 1593 N N . LYS A 1 223 ? 35.056 -32.908 -22.744 1.00 89.81 223 LYS A N 1
ATOM 1594 C CA . LYS A 1 223 ? 36.045 -31.841 -22.917 1.00 89.81 223 LYS A CA 1
ATOM 1595 C C . LYS A 1 223 ? 37.479 -32.280 -22.619 1.00 89.81 223 LYS A C 1
ATOM 1597 O O . LYS A 1 223 ? 38.391 -31.776 -23.270 1.00 89.81 223 LYS A O 1
ATOM 1602 N N . TYR A 1 224 ? 37.676 -33.153 -21.634 1.00 86.44 224 TYR A N 1
ATOM 1603 C CA . TYR A 1 224 ? 38.995 -33.502 -21.094 1.00 86.44 224 TYR A CA 1
ATOM 1604 C C . TYR A 1 224 ? 39.288 -35.006 -21.073 1.00 86.44 224 TYR A C 1
ATOM 1606 O O . TYR A 1 224 ? 40.422 -35.372 -20.794 1.00 86.44 224 TYR A O 1
ATOM 1614 N N . GLY A 1 225 ? 38.302 -35.867 -21.345 1.00 79.12 225 GLY A N 1
ATOM 1615 C CA . GLY A 1 225 ? 38.426 -37.325 -21.239 1.00 79.12 225 GLY A CA 1
ATOM 1616 C C . GLY A 1 225 ? 38.595 -38.074 -22.565 1.00 79.12 225 GLY A C 1
ATOM 1617 O O . GLY A 1 225 ? 38.422 -39.290 -22.588 1.00 79.12 225 GLY A O 1
ATOM 1618 N N . GLY A 1 226 ? 38.870 -37.371 -23.667 1.00 71.62 226 GLY A N 1
ATOM 1619 C CA . GLY A 1 226 ? 39.154 -37.976 -24.968 1.00 71.62 226 GLY A CA 1
ATOM 1620 C C . GLY A 1 226 ? 40.655 -38.178 -25.168 1.00 71.62 226 GLY A C 1
ATOM 1621 O O . GLY A 1 226 ? 41.386 -37.195 -25.176 1.00 71.62 226 GLY A O 1
ATOM 1622 N N . ASP A 1 227 ? 41.042 -39.438 -25.375 1.00 70.44 227 ASP A N 1
ATOM 1623 C CA . ASP A 1 227 ? 42.399 -39.983 -25.552 1.00 70.44 227 ASP A CA 1
ATOM 1624 C C . ASP A 1 227 ? 43.221 -40.191 -24.263 1.00 70.44 227 ASP A C 1
ATOM 1626 O O . ASP A 1 227 ? 43.972 -39.336 -23.795 1.00 70.44 227 ASP A O 1
ATOM 1630 N N . TYR A 1 228 ? 43.066 -41.396 -23.711 1.00 64.69 228 TYR A N 1
ATOM 1631 C CA . TYR A 1 228 ? 43.979 -41.990 -22.738 1.00 64.69 228 TYR A CA 1
ATOM 1632 C C . TYR A 1 228 ? 44.427 -43.370 -23.238 1.00 64.69 228 TYR A C 1
ATOM 1634 O O . TYR A 1 228 ? 44.221 -44.370 -22.547 1.00 64.69 228 TYR A O 1
ATOM 1642 N N . GLY A 1 229 ? 44.983 -43.451 -24.449 1.00 60.72 229 GLY A N 1
ATOM 1643 C CA . GLY A 1 229 ? 45.721 -44.648 -24.841 1.00 60.72 229 GLY A CA 1
ATOM 1644 C C . GLY A 1 229 ? 45.944 -44.814 -26.336 1.00 60.72 229 GLY A C 1
ATOM 1645 O O . GLY A 1 229 ? 45.044 -45.253 -27.052 1.00 60.72 229 GLY A O 1
ATOM 1646 N N . GLU A 1 230 ? 47.196 -44.612 -26.735 1.00 50.19 230 GLU A N 1
ATOM 1647 C CA . GLU A 1 230 ? 47.958 -45.646 -27.448 1.00 50.19 230 GLU A CA 1
ATOM 1648 C C . GLU A 1 230 ? 48.618 -46.594 -26.436 1.00 50.19 230 GLU A C 1
ATOM 1650 O O . GLU A 1 230 ? 49.041 -46.113 -25.355 1.00 50.19 230 GLU A O 1
#

Secondary structure (DSSP, 8-state):
----------------------------------------------------------TTTTSS------------------------SSPPEEEEESGGG-S-EESSEEEE-TTEEEEEEESSSSB--EEEE-STT-S---BPPSB-TT-EEEEEE-S-SEEEEEE-GGGGGGT-EEEEEE-SS-----TT--SS-HHHHHHHHHHHHHHHHHHHHHHHHHHH-S----